Protein AF-A0A7J9JJM5-F1 (afdb_monomer)

InterPro domains:
  IPR001128 Cytochrome P450 [PF00067] (6-129)
  IPR001128 Cytochrome P450 [PF00067] (142-222)
  IPR002403 Cytochrome P450, E-class, group IV [PR00465] (140-158)
  IPR002403 Cytochrome P450, E-class, group IV [PR00465] (168-184)
  IPR002403 Cytochrome P450, E-class, group IV [PR00465] (184-202)
  IPR017972 Cytochrome P450, conserved site [PS00086] (177-186)
  IPR036396 Cytochrome P450 superfamily [G3DSA:1.10.630.10] (1-138)
  IPR036396 Cytochrome P450 superfamily [G3DSA:1.10.630.10] (139-242)
  IPR036396 Cytochrome P450 superfamily [SSF48264] (2-239)

Mean predicted aligned error: 9.16 Å

pLDDT: mean 84.91, std 10.59, range [43.97, 97.38]

Sequence (243 aa):
MLSSSRIKEFHSIRSQAMDKLIDRLRAEAKANGGVVSVLKNARFAVFCILLRMCFGIEMDEETIEKMDLITKNVLITLDPRIDDFLPILRPFFGKQRKRALQVRKQQVENITPFIQQRRVAIRNPGSNNSAMRFSYLDTLFDLKIWSNPEKFDPDRFYLGKEDADITGVTMVKMIPFGAGRRICPGLTMATVHIHLMLARMVQEFEWTAYPPNSDIDFSGKFEFTVVMSNTLKSRIKPRGDTR

Organism: NCBI:txid34283

Foldseek 3Di:
DLDPVCLVVLPVQLVVLLVVLVVVQVVQCVVPVQKDQLVVSLQLSVLSSVVCVVPVDGDDSVVSVVVVVVVQVVLQVVDDPVCLVDVVCVVVCVVVVVVVVVVVVVVCVVCVVVLVVVVVCVVDPPPDPPDDPDDPSVLVVPQDADDPPVDDDPCCPPPCVDDDPCACPVHPNDPPQHYDPRGNSCVVVVVVSVVSNVCSQVQFWDKAAPPHPDDDQQDWGDDVHTDRPDRGMIGIDTDPDPD

Radius of gyration: 23.18 Å; Cα contacts (8 Å, |Δi|>4): 193; chains: 1; bounding box: 52×50×66 Å

Structure (mmCIF, N/CA/C/O backbone):
data_AF-A0A7J9JJM5-F1
#
_entry.id   AF-A0A7J9JJM5-F1
#
loop_
_atom_site.group_PDB
_atom_site.id
_atom_site.type_symbol
_atom_site.label_atom_id
_atom_site.label_alt_id
_atom_site.label_comp_id
_atom_site.label_asym_id
_atom_site.label_entity_id
_atom_site.label_seq_id
_atom_site.pdbx_PDB_ins_code
_atom_site.Cartn_x
_atom_site.Cartn_y
_atom_site.Cartn_z
_atom_site.occupancy
_atom_site.B_iso_or_equiv
_atom_site.auth_seq_id
_atom_site.auth_comp_id
_atom_site.auth_asym_id
_atom_site.auth_atom_id
_atom_site.pdbx_PDB_model_num
ATOM 1 N N . MET A 1 1 ? 17.075 -6.680 12.788 1.00 53.41 1 MET A N 1
ATOM 2 C CA . MET A 1 1 ? 15.680 -6.201 12.900 1.00 53.41 1 MET A CA 1
ATOM 3 C C . MET A 1 1 ? 14.790 -6.715 11.767 1.00 53.41 1 MET A C 1
ATOM 5 O O . MET A 1 1 ? 13.714 -7.209 12.058 1.00 53.41 1 MET A O 1
ATOM 9 N N . LEU A 1 2 ? 15.237 -6.654 10.502 1.00 63.81 2 LEU A N 1
ATOM 10 C CA . LEU A 1 2 ? 14.439 -7.043 9.323 1.00 63.81 2 LEU A CA 1
ATOM 11 C C . LEU A 1 2 ? 14.790 -8.424 8.723 1.00 63.81 2 LEU A C 1
ATOM 13 O O . LEU A 1 2 ? 14.356 -8.746 7.623 1.00 63.81 2 LEU A O 1
ATOM 17 N N . SER A 1 3 ? 15.575 -9.256 9.418 1.00 71.44 3 SER A N 1
ATOM 18 C CA . SER A 1 3 ? 15.828 -10.632 8.971 1.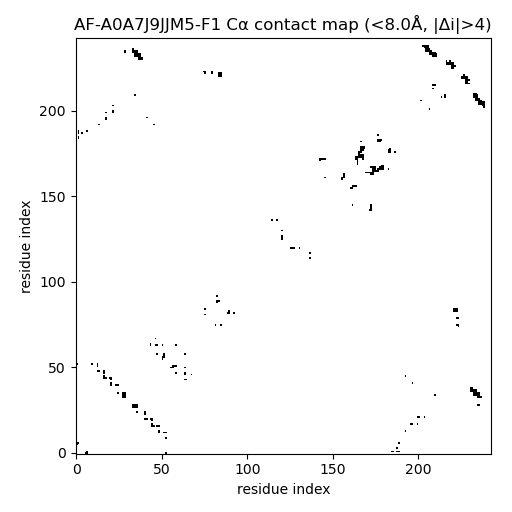00 71.44 3 SER A CA 1
ATOM 19 C C . SER A 1 3 ? 14.620 -11.516 9.266 1.00 71.44 3 SER A C 1
ATOM 21 O O . SER A 1 3 ? 14.024 -11.402 10.339 1.00 71.44 3 SER A O 1
ATOM 23 N N . SER A 1 4 ? 14.309 -12.456 8.371 1.00 66.75 4 SER A N 1
ATOM 24 C CA . SER A 1 4 ? 13.191 -13.400 8.535 1.00 66.75 4 SER A CA 1
ATOM 25 C C . SER A 1 4 ? 13.223 -14.148 9.876 1.00 66.75 4 SER A C 1
ATOM 27 O O . SER A 1 4 ? 12.177 -14.408 10.464 1.00 66.75 4 SER A O 1
ATOM 29 N N . SER A 1 5 ? 14.421 -14.417 10.407 1.00 69.31 5 SER A N 1
ATOM 30 C CA . SER A 1 5 ? 14.632 -15.063 11.708 1.00 69.31 5 SER A CA 1
ATOM 31 C C . SER A 1 5 ? 14.117 -14.254 12.903 1.00 69.31 5 SER A C 1
ATOM 33 O O . SER A 1 5 ? 13.594 -14.839 13.845 1.00 69.31 5 SER A O 1
ATOM 35 N N . ARG A 1 6 ? 14.205 -12.918 12.858 1.00 78.44 6 ARG A N 1
ATOM 36 C CA . ARG A 1 6 ? 13.797 -12.036 13.966 1.00 78.44 6 ARG A CA 1
ATOM 37 C C . ARG A 1 6 ? 12.363 -11.533 13.851 1.00 78.44 6 ARG A C 1
ATOM 39 O O . ARG A 1 6 ? 11.846 -10.918 14.773 1.00 78.44 6 ARG A O 1
ATOM 46 N N . ILE A 1 7 ? 11.669 -11.834 12.751 1.00 77.12 7 ILE A N 1
ATOM 47 C CA . ILE A 1 7 ? 10.262 -11.444 12.565 1.00 77.12 7 ILE A CA 1
ATOM 48 C C . ILE A 1 7 ? 9.379 -12.025 13.669 1.00 77.12 7 ILE A C 1
ATOM 50 O O . ILE A 1 7 ? 8.425 -11.371 14.089 1.00 77.12 7 ILE A O 1
ATOM 54 N N . LYS A 1 8 ? 9.686 -13.230 14.160 1.00 82.88 8 LYS A N 1
ATOM 55 C CA . LYS A 1 8 ? 8.922 -13.881 15.233 1.00 82.88 8 LYS A CA 1
ATOM 56 C C . LYS A 1 8 ? 9.045 -13.160 16.580 1.00 82.88 8 LYS A C 1
ATOM 58 O O . LYS A 1 8 ? 8.072 -13.160 17.324 1.00 82.88 8 LYS A O 1
ATOM 63 N N . GLU A 1 9 ? 10.167 -12.487 16.848 1.00 86.00 9 GLU A N 1
ATOM 64 C CA . GLU A 1 9 ? 10.406 -11.754 18.106 1.00 86.00 9 GLU A CA 1
ATOM 65 C C . GLU A 1 9 ? 9.349 -10.658 18.333 1.00 86.00 9 GLU A C 1
ATOM 67 O O . GLU A 1 9 ? 8.929 -10.413 19.458 1.00 86.00 9 GLU A O 1
ATOM 72 N N . PHE A 1 10 ? 8.834 -10.060 17.254 1.00 88.31 10 PHE A N 1
ATOM 73 C CA . PHE A 1 10 ? 7.835 -8.988 17.310 1.00 88.31 10 PHE A CA 1
ATOM 74 C C . PHE A 1 10 ? 6.379 -9.483 17.254 1.00 88.31 10 PHE A C 1
ATOM 76 O O . PHE A 1 10 ? 5.471 -8.706 16.961 1.00 88.31 10 PHE A O 1
ATOM 83 N N . HIS A 1 11 ? 6.122 -10.774 17.501 1.00 89.62 11 HIS A N 1
ATOM 84 C CA . HIS A 1 11 ? 4.766 -11.333 17.464 1.00 89.62 11 HIS A CA 1
ATOM 85 C C . HIS A 1 11 ? 3.808 -10.635 18.439 1.00 89.62 11 HIS A C 1
ATOM 87 O O . HIS A 1 11 ? 2.732 -10.204 18.026 1.00 89.62 11 HIS A O 1
ATOM 93 N N . SER A 1 12 ? 4.205 -10.487 19.706 1.00 90.75 12 SER A N 1
ATOM 94 C CA . SER A 1 12 ? 3.380 -9.840 20.737 1.00 90.75 12 SER A CA 1
ATOM 95 C C . SER A 1 12 ? 3.040 -8.397 20.367 1.00 90.75 12 SER A C 1
ATOM 97 O O . SER A 1 12 ? 1.887 -7.990 20.473 1.00 90.75 12 SER A O 1
ATOM 99 N N . ILE A 1 13 ? 4.020 -7.656 19.844 1.00 91.56 13 ILE A N 1
ATOM 100 C CA . ILE A 1 13 ? 3.855 -6.270 19.389 1.00 91.56 13 ILE A CA 1
ATOM 101 C C . ILE A 1 13 ? 2.836 -6.186 18.253 1.00 91.56 13 ILE A C 1
ATOM 103 O O . ILE A 1 13 ? 1.950 -5.335 18.288 1.00 91.56 13 ILE A O 1
ATOM 107 N N . ARG A 1 14 ? 2.914 -7.090 17.267 1.00 92.44 14 ARG A N 1
ATOM 108 C CA . ARG A 1 14 ? 1.922 -7.147 16.185 1.00 92.44 14 ARG A CA 1
ATOM 109 C C . ARG A 1 14 ? 0.527 -7.456 16.711 1.00 92.44 14 ARG A C 1
ATOM 111 O O . ARG A 1 14 ? -0.406 -6.777 16.307 1.00 92.44 14 ARG A O 1
ATOM 118 N N . SER A 1 15 ? 0.387 -8.436 17.608 1.00 92.44 15 SER A N 1
ATOM 119 C CA . SER A 1 15 ? -0.914 -8.786 18.195 1.00 92.44 15 SER A CA 1
ATOM 120 C C . SER A 1 15 ? -1.541 -7.583 18.895 1.00 92.44 15 SER A C 1
ATOM 122 O O . SER A 1 15 ? -2.644 -7.182 18.545 1.00 92.44 15 SER A O 1
ATOM 124 N N . GLN A 1 16 ? -0.789 -6.933 19.787 1.00 92.44 16 GLN A N 1
ATOM 125 C CA . GLN A 1 16 ? -1.255 -5.752 20.516 1.00 92.44 16 GLN A CA 1
ATOM 126 C C . GLN A 1 16 ? -1.621 -4.597 19.577 1.00 92.44 16 GLN A C 1
ATOM 128 O O . GLN A 1 16 ? -2.620 -3.917 19.789 1.00 92.44 16 GLN A O 1
ATOM 133 N N . ALA A 1 17 ? -0.838 -4.368 18.520 1.00 93.75 17 ALA A N 1
ATOM 134 C CA . ALA A 1 17 ? -1.153 -3.337 17.537 1.00 93.75 17 ALA A CA 1
ATOM 135 C C . ALA A 1 17 ? -2.421 -3.655 16.730 1.00 93.75 17 ALA A C 1
ATOM 137 O O . ALA A 1 17 ? -3.168 -2.736 16.399 1.00 93.75 17 ALA A O 1
ATOM 138 N N . MET A 1 18 ? -2.683 -4.932 16.427 1.00 95.12 18 MET A N 1
ATOM 139 C CA . MET A 1 18 ? -3.936 -5.347 15.793 1.00 95.12 18 MET A CA 1
ATOM 140 C C . MET A 1 18 ? -5.128 -5.185 16.739 1.00 95.12 18 MET A C 1
ATOM 142 O O . MET A 1 18 ? -6.181 -4.748 16.294 1.00 95.12 18 MET A O 1
ATOM 146 N N . ASP A 1 19 ? -4.981 -5.490 18.028 1.00 94.38 19 ASP A N 1
ATOM 147 C CA . ASP A 1 19 ? -6.046 -5.256 19.012 1.00 94.38 19 ASP A CA 1
ATOM 148 C C . ASP A 1 19 ? -6.361 -3.753 19.112 1.00 94.38 19 ASP A C 1
ATOM 150 O O . ASP A 1 19 ? -7.508 -3.349 18.922 1.00 94.38 19 ASP A O 1
ATOM 154 N N . LYS A 1 20 ? -5.325 -2.905 19.224 1.00 93.44 20 LYS A N 1
ATOM 155 C CA . LYS A 1 20 ? -5.471 -1.438 19.186 1.00 93.44 20 LYS A CA 1
ATOM 156 C C . LYS A 1 20 ? -6.126 -0.934 17.896 1.00 93.44 20 LYS A C 1
ATOM 158 O O . LYS A 1 20 ? -6.933 -0.010 17.952 1.00 93.44 20 LYS A O 1
ATOM 163 N N . LEU A 1 21 ? -5.796 -1.515 16.738 1.00 95.50 21 LEU A N 1
ATOM 164 C CA . LEU A 1 21 ? -6.435 -1.179 15.459 1.00 95.50 21 LEU A CA 1
ATOM 165 C C . LEU A 1 21 ? -7.948 -1.412 15.518 1.00 95.50 21 LEU A C 1
ATOM 167 O O . LEU A 1 21 ? -8.722 -0.540 15.125 1.00 95.50 21 LEU A O 1
ATOM 171 N N . ILE A 1 22 ? -8.361 -2.584 15.999 1.00 96.75 22 ILE A N 1
ATOM 172 C CA . ILE A 1 22 ? -9.774 -2.954 16.081 1.00 96.75 22 ILE A CA 1
ATOM 173 C C . ILE A 1 22 ? -10.506 -2.066 17.088 1.00 96.75 22 ILE A C 1
ATOM 175 O O . ILE A 1 22 ? -11.570 -1.542 16.763 1.00 96.75 22 ILE A O 1
ATOM 179 N N . ASP A 1 23 ? -9.930 -1.823 18.263 1.00 95.50 23 ASP A N 1
ATOM 180 C CA . ASP A 1 23 ? -10.547 -0.963 19.277 1.00 95.50 23 ASP A CA 1
ATOM 181 C C . ASP A 1 23 ? -10.703 0.480 18.791 1.00 95.50 23 ASP A C 1
ATOM 183 O O . ASP A 1 23 ? -11.763 1.085 18.974 1.00 95.50 23 ASP A O 1
ATOM 187 N N . ARG A 1 24 ? -9.701 1.008 18.078 1.00 95.31 24 ARG A N 1
ATOM 188 C CA . ARG A 1 24 ? -9.772 2.339 17.465 1.00 95.31 24 ARG A CA 1
ATOM 189 C C . ARG A 1 24 ? -10.874 2.423 16.408 1.00 95.31 24 ARG A C 1
ATOM 191 O O . ARG A 1 24 ? -11.644 3.382 16.409 1.00 95.31 24 ARG A O 1
ATOM 198 N N . LEU A 1 25 ? -11.003 1.403 15.555 1.00 97.06 25 LEU A N 1
ATOM 199 C CA . LEU A 1 25 ? -12.084 1.315 14.569 1.00 97.06 25 LEU A CA 1
ATOM 200 C C . LEU A 1 25 ? -13.464 1.261 15.241 1.00 97.06 25 LEU A C 1
ATOM 202 O O . LEU A 1 25 ? -14.371 1.972 14.811 1.00 97.06 25 LEU A O 1
ATOM 206 N N . ARG A 1 26 ? -13.630 0.479 16.321 1.00 96.56 26 ARG A N 1
ATOM 207 C CA . ARG A 1 26 ? -14.888 0.435 17.094 1.00 96.56 26 ARG A CA 1
ATOM 208 C C . ARG A 1 26 ? -15.220 1.795 17.700 1.00 96.56 26 ARG A C 1
ATOM 210 O O . ARG A 1 26 ? -16.366 2.236 17.608 1.00 96.56 26 ARG A O 1
ATOM 217 N N . ALA A 1 27 ? -14.236 2.458 18.305 1.00 96.69 27 ALA A N 1
ATOM 218 C CA . ALA A 1 27 ? -14.416 3.766 18.923 1.00 96.69 27 ALA A CA 1
ATOM 219 C C . ALA A 1 27 ? -14.799 4.838 17.889 1.00 96.69 27 ALA A C 1
ATOM 221 O O . ALA A 1 27 ? -15.776 5.560 18.094 1.00 96.69 27 ALA A O 1
ATOM 222 N N . GLU A 1 28 ? -14.095 4.899 16.753 1.00 97.06 28 GLU A N 1
ATOM 223 C CA . GLU A 1 28 ? -14.401 5.842 15.670 1.00 97.06 28 GLU A CA 1
ATOM 224 C C . GLU A 1 28 ? -15.786 5.569 15.068 1.00 97.06 28 GLU A C 1
ATOM 226 O O . GLU A 1 28 ? -16.577 6.497 14.899 1.00 97.06 28 GLU A O 1
ATOM 231 N N . ALA A 1 29 ? -16.128 4.302 14.818 1.00 96.94 29 ALA A N 1
ATOM 232 C CA . ALA A 1 29 ? -17.450 3.934 14.325 1.00 96.94 29 ALA A CA 1
ATOM 233 C C . ALA A 1 29 ? -18.555 4.332 15.312 1.00 96.94 29 ALA A C 1
ATOM 235 O O . ALA A 1 29 ? -19.568 4.889 14.895 1.00 96.94 29 ALA A O 1
ATOM 236 N N . LYS A 1 30 ? -18.368 4.109 16.618 1.00 96.75 30 LYS A N 1
ATOM 237 C CA . LYS A 1 30 ? -19.340 4.523 17.641 1.00 96.75 30 LYS A CA 1
ATOM 238 C C . LYS A 1 30 ? -19.539 6.042 17.653 1.00 96.75 30 LYS A C 1
ATOM 240 O O . LYS A 1 30 ? -20.671 6.497 17.779 1.00 96.75 30 LYS A O 1
ATOM 245 N N . ALA A 1 31 ? -18.462 6.810 17.491 1.00 97.25 31 ALA A N 1
ATOM 246 C CA . ALA A 1 31 ? -18.510 8.270 17.473 1.00 97.25 31 ALA A CA 1
ATOM 247 C C . ALA A 1 31 ? -19.147 8.841 16.191 1.00 97.25 31 ALA A C 1
ATOM 249 O O . ALA A 1 31 ? -19.828 9.860 16.243 1.00 97.25 31 ALA A O 1
ATOM 250 N N . ASN A 1 32 ? -18.965 8.169 15.051 1.00 96.50 32 ASN A N 1
ATOM 251 C CA . ASN A 1 32 ? -19.322 8.691 13.728 1.00 96.50 32 ASN A CA 1
ATOM 252 C C . ASN A 1 32 ? -20.476 7.924 13.062 1.00 96.50 32 ASN A C 1
ATOM 254 O O . ASN A 1 32 ? -20.547 7.832 11.833 1.00 96.50 32 ASN A O 1
ATOM 258 N N . GLY A 1 33 ? -21.361 7.317 13.857 1.00 94.56 33 GLY A N 1
ATOM 259 C CA . GLY A 1 33 ? -22.540 6.613 13.350 1.00 94.56 33 GLY A CA 1
ATOM 260 C C . GLY A 1 33 ? -22.202 5.472 12.386 1.00 94.56 33 GLY A C 1
ATOM 261 O O . GLY A 1 33 ? -22.878 5.306 11.375 1.00 94.56 33 GLY A O 1
ATOM 262 N N . GLY A 1 34 ? -21.139 4.718 12.662 1.00 94.88 34 GLY A N 1
ATOM 263 C CA . GLY A 1 34 ? -20.667 3.555 11.907 1.00 94.88 34 GLY A CA 1
ATOM 264 C C . GLY A 1 34 ? -19.591 3.842 10.856 1.00 94.88 34 GLY A C 1
ATOM 265 O O . GLY A 1 34 ? -19.147 2.904 10.204 1.00 94.88 34 GLY A O 1
ATOM 266 N N . VAL A 1 35 ? -19.183 5.099 10.654 1.00 96.88 35 VAL A N 1
ATOM 267 C CA . VAL A 1 35 ? -18.232 5.496 9.597 1.00 96.88 35 VAL A CA 1
ATOM 268 C C . VAL A 1 35 ? -16.812 5.641 10.145 1.00 96.88 35 VAL A C 1
ATOM 270 O O . VAL A 1 35 ? -16.604 6.274 11.174 1.00 96.88 35 VAL A O 1
ATOM 273 N N . VAL A 1 36 ? -15.823 5.107 9.429 1.00 97.38 36 VAL A N 1
ATOM 274 C CA . VAL A 1 36 ? -14.403 5.126 9.819 1.00 97.38 36 VAL A CA 1
ATOM 275 C C . VAL A 1 36 ? -13.494 5.577 8.680 1.00 97.38 36 VAL A C 1
ATOM 277 O O . VAL A 1 36 ? -13.818 5.410 7.499 1.00 97.38 36 VAL A O 1
ATOM 280 N N . SER A 1 37 ? -12.329 6.124 9.029 1.00 95.06 37 SER A N 1
ATOM 281 C CA . SER A 1 37 ? -11.262 6.457 8.079 1.00 95.06 37 SER A CA 1
ATOM 282 C C . SER A 1 37 ? -10.284 5.289 7.940 1.00 95.06 37 SER A C 1
ATOM 284 O O . SER A 1 37 ? -9.446 5.052 8.814 1.00 95.06 37 SER A O 1
ATOM 286 N N . VAL A 1 38 ? -10.366 4.545 6.834 1.00 93.38 38 VAL A N 1
ATOM 287 C CA . VAL A 1 38 ? -9.658 3.258 6.681 1.00 93.38 38 VAL A CA 1
ATOM 288 C C . VAL A 1 38 ? -8.142 3.441 6.777 1.00 93.38 38 VAL A C 1
ATOM 290 O O . VAL A 1 38 ? -7.473 2.820 7.604 1.00 93.38 38 VAL A O 1
ATOM 293 N N . LEU A 1 39 ? -7.596 4.350 5.964 1.00 89.88 39 LEU A N 1
ATOM 294 C CA . LEU A 1 39 ? -6.153 4.557 5.875 1.00 89.88 39 LEU A CA 1
ATOM 295 C C . LEU A 1 39 ? -5.569 5.182 7.149 1.00 89.88 39 LEU A C 1
ATOM 297 O O . LEU A 1 39 ? -4.440 4.857 7.506 1.00 89.88 39 LEU A O 1
ATOM 301 N N . LYS A 1 40 ? -6.321 6.046 7.852 1.00 89.75 40 LYS A N 1
ATOM 302 C CA . LYS A 1 40 ? -5.863 6.656 9.114 1.00 89.75 40 LYS A CA 1
ATOM 303 C C . LYS A 1 40 ? -5.621 5.578 10.173 1.00 89.75 40 LYS A C 1
ATOM 305 O O . LYS A 1 40 ? -4.549 5.541 10.769 1.00 89.75 40 LYS A O 1
ATOM 310 N N . ASN A 1 41 ? -6.585 4.678 10.360 1.00 93.69 41 ASN A N 1
ATOM 311 C CA . ASN A 1 41 ? -6.478 3.598 11.342 1.00 93.69 41 ASN A CA 1
ATOM 312 C C . ASN A 1 41 ? -5.402 2.575 10.960 1.00 93.69 41 ASN A C 1
ATOM 314 O O . ASN A 1 41 ? -4.583 2.204 11.800 1.00 93.69 41 ASN A O 1
ATOM 318 N N . ALA A 1 42 ? -5.341 2.174 9.685 1.00 92.19 42 ALA A N 1
ATOM 319 C CA . ALA A 1 42 ? -4.299 1.266 9.207 1.00 92.19 42 ALA A CA 1
ATOM 320 C C . ALA A 1 42 ? -2.893 1.861 9.404 1.00 92.19 42 ALA A C 1
ATOM 322 O O . ALA A 1 42 ? -1.990 1.182 9.894 1.00 92.19 42 ALA A O 1
ATOM 323 N N . ARG A 1 43 ? -2.706 3.152 9.089 1.00 89.25 43 ARG A N 1
ATOM 324 C CA . ARG A 1 43 ? -1.431 3.848 9.301 1.00 89.25 43 ARG A CA 1
ATOM 325 C C . ARG A 1 43 ? -1.052 3.894 10.777 1.00 89.25 43 ARG A C 1
ATOM 327 O O . ARG A 1 43 ? 0.088 3.578 11.100 1.00 89.25 43 ARG A O 1
ATOM 334 N N . PHE A 1 44 ? -1.999 4.211 11.659 1.00 90.31 44 PHE A N 1
ATOM 335 C CA . PHE A 1 44 ? -1.768 4.197 13.102 1.00 90.31 44 PHE A CA 1
ATOM 336 C C . PHE A 1 44 ? -1.245 2.835 13.585 1.00 90.31 44 PHE A C 1
ATOM 338 O O . PHE A 1 44 ? -0.220 2.774 14.258 1.00 90.31 44 PHE A O 1
ATOM 345 N N . ALA A 1 45 ? -1.879 1.731 13.175 1.00 92.88 45 ALA A N 1
ATOM 346 C CA . ALA A 1 45 ? -1.445 0.384 13.549 1.00 92.88 45 ALA A CA 1
ATOM 347 C C . ALA A 1 45 ? -0.027 0.056 13.054 1.00 92.88 45 ALA A C 1
ATOM 349 O O . ALA A 1 45 ? 0.781 -0.508 13.795 1.00 92.88 45 ALA A O 1
ATOM 350 N N . VAL A 1 46 ? 0.307 0.448 11.820 1.00 91.31 46 VAL A N 1
ATOM 351 C CA . VAL A 1 46 ? 1.660 0.279 11.272 1.00 91.31 46 VAL A CA 1
ATOM 352 C C . VAL A 1 46 ? 2.681 1.083 12.078 1.00 91.31 46 VAL A C 1
ATOM 354 O O . VAL A 1 46 ? 3.720 0.535 12.441 1.00 91.31 46 VAL A O 1
ATOM 357 N N . PHE A 1 47 ? 2.392 2.344 12.405 1.00 90.12 47 PHE A N 1
ATOM 358 C CA . PHE A 1 47 ? 3.293 3.177 13.205 1.00 90.12 47 PHE A CA 1
ATOM 359 C C . PHE A 1 47 ? 3.471 2.645 14.629 1.00 90.12 47 PHE A C 1
ATOM 361 O O . PHE A 1 47 ? 4.605 2.591 15.096 1.00 90.12 47 PHE A O 1
ATOM 368 N N . CYS A 1 48 ? 2.408 2.159 15.279 1.00 90.75 48 CYS A N 1
ATOM 369 C CA . CYS A 1 48 ? 2.503 1.465 16.568 1.00 90.75 48 CYS A CA 1
ATOM 370 C C . CYS A 1 48 ? 3.541 0.336 16.525 1.00 90.75 48 CYS A C 1
ATOM 372 O O . CYS A 1 48 ? 4.376 0.215 17.422 1.00 90.75 48 CYS A O 1
ATOM 374 N N . ILE A 1 49 ? 3.506 -0.484 15.470 1.00 91.31 49 ILE A N 1
ATOM 375 C CA . ILE A 1 49 ? 4.447 -1.593 15.312 1.00 91.31 49 ILE A CA 1
ATOM 376 C C . ILE A 1 49 ? 5.856 -1.065 15.040 1.00 91.31 49 ILE A C 1
ATOM 378 O O . ILE A 1 49 ? 6.798 -1.464 15.721 1.00 91.31 49 ILE A O 1
ATOM 382 N N . LEU A 1 50 ? 6.013 -0.172 14.060 1.00 89.88 50 LEU A N 1
ATOM 383 C CA . LEU A 1 50 ? 7.325 0.311 13.627 1.00 89.88 50 LEU A CA 1
ATOM 384 C C . LEU A 1 50 ? 8.051 1.077 14.731 1.00 89.88 50 LEU A C 1
ATOM 386 O O . LEU A 1 50 ? 9.219 0.803 14.978 1.00 89.88 50 LEU A O 1
ATOM 390 N N . LEU A 1 51 ? 7.373 1.988 15.429 1.00 90.62 51 LEU A N 1
ATOM 391 C CA . LEU A 1 51 ? 7.975 2.765 16.511 1.00 90.62 51 LEU A CA 1
ATOM 392 C C . LEU A 1 51 ? 8.409 1.859 17.663 1.00 90.62 51 LEU A C 1
ATOM 394 O O . LEU A 1 51 ? 9.537 1.972 18.139 1.00 90.62 51 LEU A O 1
ATOM 398 N N . ARG A 1 52 ? 7.573 0.888 18.047 1.00 89.75 52 ARG A N 1
ATOM 399 C CA . ARG A 1 52 ? 7.925 -0.067 19.102 1.00 89.75 52 ARG A CA 1
ATOM 400 C C . ARG A 1 52 ? 9.044 -1.016 18.680 1.00 89.75 52 ARG A C 1
ATOM 402 O O . ARG A 1 52 ? 9.885 -1.362 19.500 1.00 89.75 52 ARG A O 1
ATOM 409 N N . MET A 1 53 ? 9.105 -1.404 17.408 1.00 88.00 53 MET A N 1
ATOM 410 C CA . MET A 1 53 ? 10.229 -2.173 16.869 1.00 88.00 53 MET A CA 1
ATOM 411 C C . MET A 1 53 ? 11.532 -1.364 16.835 1.00 88.00 53 MET A C 1
ATOM 413 O O . MET A 1 53 ? 12.588 -1.919 17.120 1.00 88.00 53 MET A O 1
ATOM 417 N N . CYS A 1 54 ? 11.465 -0.081 16.472 1.00 88.75 54 CYS A N 1
ATOM 418 C CA . CYS A 1 54 ? 12.630 0.795 16.352 1.00 88.75 54 CYS A CA 1
ATOM 419 C C . CYS A 1 54 ? 13.192 1.211 17.714 1.00 88.75 54 CYS A C 1
ATOM 421 O O . CYS A 1 54 ? 14.406 1.217 17.894 1.00 88.75 54 CYS A O 1
ATOM 423 N N . PHE A 1 55 ? 12.319 1.568 18.657 1.00 90.44 55 PHE A N 1
ATOM 424 C CA . PHE A 1 55 ? 12.715 2.179 19.928 1.00 90.44 55 PHE A CA 1
ATOM 425 C C . PHE A 1 55 ? 12.547 1.253 21.135 1.00 90.44 55 PHE A C 1
ATOM 427 O O . PHE A 1 55 ? 13.032 1.574 22.214 1.00 90.44 55 PHE A O 1
ATOM 434 N N . GLY A 1 56 ? 11.858 0.117 20.989 1.00 87.81 56 GLY A N 1
ATOM 435 C CA . GLY A 1 56 ? 11.631 -0.837 22.080 1.00 87.81 56 GLY A CA 1
ATOM 436 C C . GLY A 1 56 ? 10.670 -0.351 23.170 1.00 87.81 56 GLY A C 1
ATOM 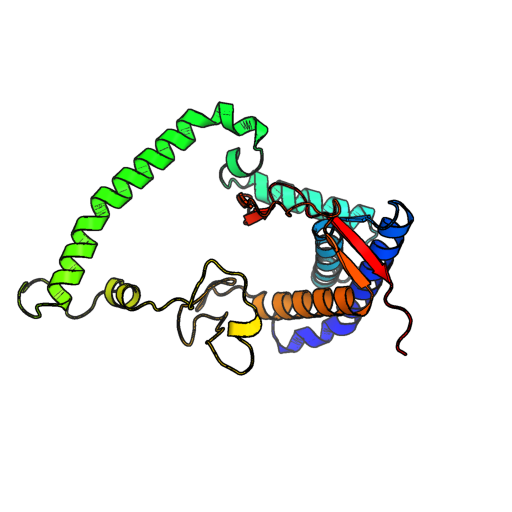437 O O . GLY A 1 56 ? 10.429 -1.083 24.126 1.00 87.81 56 GLY A O 1
ATOM 438 N N . ILE A 1 57 ? 10.103 0.850 23.030 1.00 87.00 57 ILE A N 1
ATOM 439 C CA . ILE A 1 57 ? 9.232 1.485 24.022 1.00 87.00 57 ILE A CA 1
ATOM 440 C C . ILE A 1 57 ? 7.808 1.637 23.499 1.00 87.00 57 ILE A C 1
ATOM 442 O O . ILE A 1 57 ? 7.567 1.759 22.296 1.00 87.00 57 ILE A O 1
ATOM 446 N N . GLU A 1 58 ? 6.858 1.611 24.425 1.00 84.62 58 GLU A N 1
ATOM 447 C CA . GLU A 1 58 ? 5.476 1.969 24.140 1.00 84.62 58 GLU A CA 1
ATOM 448 C C . GLU A 1 58 ? 5.322 3.490 24.162 1.00 84.62 58 GLU A C 1
ATOM 450 O O . GLU A 1 58 ? 5.931 4.173 24.982 1.00 84.62 58 GLU A O 1
ATOM 455 N N . MET A 1 59 ? 4.529 4.008 23.230 1.00 87.38 59 MET A N 1
ATOM 456 C CA . MET A 1 59 ? 4.242 5.430 23.085 1.00 87.38 59 MET A CA 1
ATOM 457 C C . MET A 1 59 ? 2.729 5.625 23.152 1.00 87.38 59 MET A C 1
ATOM 459 O O . MET A 1 59 ? 1.968 4.745 22.733 1.00 87.38 59 MET A O 1
ATOM 463 N N . ASP A 1 60 ? 2.302 6.762 23.688 1.00 90.19 60 ASP A N 1
ATOM 464 C CA . ASP A 1 60 ? 0.906 7.175 23.676 1.00 90.19 60 ASP A CA 1
ATOM 465 C C . ASP A 1 60 ? 0.452 7.572 22.258 1.00 90.19 60 ASP A C 1
ATOM 467 O O . ASP A 1 60 ? 1.255 7.780 21.344 1.00 90.19 60 ASP A O 1
ATOM 471 N N . GLU A 1 61 ? -0.864 7.649 22.068 1.00 87.25 61 GLU A N 1
ATOM 472 C CA . GLU A 1 61 ? -1.471 7.932 20.767 1.00 87.25 61 GLU A CA 1
ATOM 473 C C . GLU A 1 61 ? -1.070 9.303 20.205 1.00 87.25 61 GLU A C 1
ATOM 475 O O . GLU A 1 61 ? -0.792 9.400 19.009 1.00 87.25 61 GLU A O 1
ATOM 480 N N . GLU A 1 62 ? -0.974 10.334 21.048 1.00 90.25 62 GLU A N 1
ATOM 481 C CA . GLU A 1 62 ? -0.615 11.692 20.627 1.00 90.25 62 GLU A CA 1
ATOM 482 C C . GLU A 1 62 ? 0.830 11.737 20.115 1.00 90.25 62 GLU A C 1
ATOM 484 O O . GLU A 1 62 ? 1.106 12.278 19.039 1.00 90.25 62 GLU A O 1
ATOM 489 N N . THR A 1 63 ? 1.754 11.092 20.831 1.00 90.62 63 THR A N 1
ATOM 490 C CA . THR A 1 63 ? 3.151 10.964 20.405 1.00 90.62 63 THR A CA 1
ATOM 491 C C . THR A 1 63 ? 3.265 10.227 19.069 1.00 90.62 63 THR A C 1
ATOM 493 O O . THR A 1 63 ? 4.014 10.661 18.190 1.00 90.62 63 THR A O 1
ATOM 496 N N . ILE A 1 64 ? 2.506 9.143 18.877 1.00 88.69 64 ILE A N 1
ATOM 497 C CA . ILE A 1 64 ? 2.503 8.373 17.623 1.00 88.69 64 ILE A CA 1
ATOM 498 C C . ILE A 1 64 ? 1.982 9.224 16.459 1.00 88.69 64 ILE A C 1
ATOM 500 O O . ILE A 1 64 ? 2.609 9.260 15.398 1.00 88.69 64 ILE A O 1
ATOM 504 N N . GLU A 1 65 ? 0.873 9.942 16.649 1.00 88.00 65 GLU A N 1
ATOM 505 C CA . GLU A 1 65 ? 0.307 10.828 15.625 1.00 88.00 65 GLU A CA 1
ATOM 506 C C . GLU A 1 65 ? 1.258 11.985 15.284 1.00 88.00 65 GLU A C 1
ATOM 508 O O . GLU A 1 65 ? 1.444 12.322 14.110 1.00 88.00 65 GLU A O 1
ATOM 513 N N . LYS A 1 66 ? 1.946 12.543 16.286 1.00 90.19 66 LYS A N 1
ATOM 514 C CA . LYS A 1 66 ? 2.984 13.558 16.083 1.00 90.19 66 LYS A CA 1
ATOM 515 C C . LYS A 1 66 ? 4.168 13.012 15.282 1.00 90.19 66 LYS A C 1
ATOM 517 O O . LYS A 1 66 ? 4.667 13.701 14.391 1.00 90.19 66 LYS A O 1
ATOM 522 N N . MET A 1 67 ? 4.617 11.788 15.561 1.00 87.25 67 MET A N 1
ATOM 523 C CA . MET A 1 67 ? 5.697 11.144 14.806 1.00 87.25 67 MET A CA 1
ATOM 524 C C . MET A 1 67 ? 5.299 10.829 13.360 1.00 87.25 67 MET A C 1
ATOM 526 O O . MET A 1 67 ? 6.123 11.022 12.463 1.00 87.25 67 MET A O 1
ATOM 530 N N . ASP A 1 68 ? 4.058 10.400 13.110 1.00 84.44 68 ASP A N 1
ATOM 531 C CA . ASP A 1 68 ? 3.530 10.234 11.747 1.00 84.44 68 ASP A CA 1
ATOM 532 C C . ASP A 1 68 ? 3.562 11.567 10.989 1.00 84.44 68 ASP A C 1
ATOM 534 O O . ASP A 1 68 ? 4.117 11.655 9.891 1.00 84.44 68 ASP A O 1
ATOM 538 N N . LEU A 1 69 ? 3.068 12.639 11.616 1.00 84.81 69 LEU A N 1
ATOM 539 C CA . LEU A 1 69 ? 3.056 13.973 11.021 1.00 84.81 69 LEU A CA 1
ATOM 540 C C . LEU A 1 69 ? 4.468 14.479 10.693 1.00 84.81 69 LEU A C 1
ATOM 542 O O . LEU A 1 69 ? 4.702 14.964 9.586 1.00 84.81 69 LEU A O 1
ATOM 546 N N . ILE A 1 70 ? 5.419 14.346 11.623 1.00 87.06 70 ILE A N 1
ATOM 547 C CA . ILE A 1 70 ? 6.816 14.751 11.400 1.00 87.06 70 ILE A CA 1
ATOM 548 C C . ILE A 1 70 ? 7.434 13.926 10.271 1.00 87.06 70 ILE A C 1
ATOM 550 O O . ILE A 1 70 ? 8.042 14.495 9.367 1.00 87.06 70 ILE A O 1
ATOM 554 N N . THR A 1 71 ? 7.247 12.604 10.281 1.00 82.06 71 THR A N 1
ATOM 555 C CA . THR A 1 71 ? 7.783 11.713 9.240 1.00 82.06 71 THR A CA 1
ATOM 556 C C . THR A 1 71 ? 7.227 12.080 7.865 1.00 82.06 71 THR A C 1
ATOM 558 O O . THR A 1 71 ? 7.983 12.203 6.900 1.00 82.06 71 THR A O 1
ATOM 561 N N . LYS A 1 72 ? 5.915 12.332 7.777 1.00 78.62 72 LYS A N 1
ATOM 562 C CA . LYS A 1 72 ? 5.262 12.818 6.559 1.00 78.62 72 LYS A CA 1
ATOM 563 C C . LYS A 1 72 ? 5.851 14.155 6.105 1.00 78.62 72 LYS A C 1
ATOM 565 O O . LYS A 1 72 ? 6.159 14.307 4.927 1.00 78.62 72 LYS A O 1
ATOM 570 N N . ASN A 1 73 ? 6.047 15.104 7.018 1.00 78.12 73 ASN A N 1
ATOM 571 C CA . ASN A 1 73 ? 6.598 16.418 6.688 1.00 78.12 73 ASN A CA 1
ATOM 572 C C . ASN A 1 73 ? 8.042 16.331 6.186 1.00 78.12 73 ASN A C 1
ATOM 574 O O . ASN A 1 73 ? 8.371 16.976 5.194 1.00 78.12 73 ASN A O 1
ATOM 578 N N . VAL A 1 74 ? 8.888 15.509 6.817 1.00 78.44 74 VAL A N 1
ATOM 579 C CA . VAL A 1 74 ? 10.260 15.251 6.352 1.00 78.44 74 VAL A CA 1
ATOM 580 C C . VAL A 1 74 ? 10.245 14.683 4.933 1.00 78.44 74 VAL A C 1
ATOM 582 O O . VAL A 1 74 ? 10.949 15.199 4.070 1.00 78.44 74 VAL A O 1
ATOM 585 N N . LEU A 1 75 ? 9.399 13.684 4.657 1.00 71.06 75 LEU A N 1
ATOM 586 C CA . LEU A 1 75 ? 9.273 13.095 3.318 1.00 71.06 75 LEU A CA 1
ATOM 587 C C . LEU A 1 75 ? 8.828 14.108 2.254 1.00 71.06 75 LEU A C 1
ATOM 589 O O . LEU A 1 75 ? 9.317 14.052 1.131 1.00 71.06 75 LEU A O 1
ATOM 593 N N . ILE A 1 76 ? 7.927 15.031 2.600 1.00 67.06 76 ILE A N 1
ATOM 594 C CA . ILE A 1 76 ? 7.477 16.105 1.697 1.00 67.06 76 ILE A CA 1
ATOM 595 C C . ILE A 1 76 ? 8.578 17.157 1.498 1.00 67.06 76 ILE A C 1
ATOM 597 O O . ILE A 1 76 ? 8.749 17.675 0.400 1.00 67.06 76 ILE A O 1
ATOM 601 N N . THR A 1 77 ? 9.330 17.476 2.554 1.00 69.56 77 THR A N 1
ATOM 602 C CA . THR A 1 77 ? 10.349 18.541 2.548 1.00 69.56 77 THR A CA 1
ATOM 603 C C . THR A 1 77 ?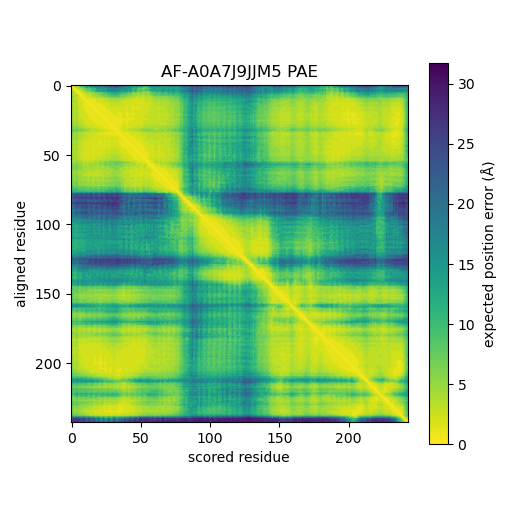 11.601 18.139 1.774 1.00 69.56 77 THR A C 1
ATOM 605 O O . THR A 1 77 ? 12.230 18.988 1.152 1.00 69.56 77 THR A O 1
ATOM 608 N N . LEU A 1 78 ? 11.955 16.850 1.772 1.00 67.00 78 LEU A N 1
ATOM 609 C CA . LEU A 1 78 ? 13.105 16.311 1.033 1.00 67.00 78 LEU A CA 1
ATOM 610 C C . LEU A 1 78 ? 12.874 16.206 -0.495 1.00 67.00 78 LEU A C 1
ATOM 612 O O . LEU A 1 78 ? 13.651 15.556 -1.189 1.00 67.00 78 LEU A O 1
ATOM 616 N N . ASP A 1 79 ? 11.843 16.892 -0.999 1.00 57.12 79 ASP A N 1
ATOM 617 C CA . ASP A 1 79 ? 11.601 17.269 -2.397 1.00 57.12 79 ASP A CA 1
ATOM 618 C C . ASP A 1 79 ? 11.363 16.134 -3.413 1.00 57.12 79 ASP A C 1
ATOM 620 O O . ASP A 1 79 ? 12.109 15.951 -4.379 1.00 57.12 79 ASP A O 1
ATOM 624 N N . PRO A 1 80 ? 10.238 15.414 -3.311 1.00 57.81 80 PRO A N 1
ATOM 625 C CA . PRO A 1 80 ? 9.481 15.017 -4.485 1.00 57.81 80 PRO A CA 1
ATOM 626 C C . PRO A 1 80 ? 8.586 16.212 -4.884 1.00 57.81 80 PRO A C 1
ATOM 628 O O . PRO A 1 80 ? 8.043 16.900 -4.024 1.00 57.81 80 PRO A O 1
ATOM 631 N N . ARG A 1 81 ? 8.459 16.481 -6.190 1.00 61.44 81 ARG A N 1
ATOM 632 C CA . ARG A 1 81 ? 7.702 17.600 -6.804 1.00 61.44 81 ARG A CA 1
ATOM 633 C C . ARG A 1 81 ? 6.552 18.148 -5.926 1.00 61.44 81 ARG A C 1
ATOM 635 O O . ARG A 1 81 ? 5.512 17.514 -5.786 1.00 61.44 81 ARG A O 1
ATOM 642 N N . ILE A 1 82 ? 6.720 19.352 -5.368 1.00 56.47 82 ILE A N 1
ATOM 643 C CA . ILE A 1 82 ? 5.802 19.983 -4.388 1.00 56.47 82 ILE A CA 1
ATOM 644 C C . ILE A 1 82 ? 4.334 20.065 -4.872 1.00 56.47 82 ILE A C 1
ATOM 646 O O . ILE A 1 82 ? 3.403 19.979 -4.065 1.00 56.47 82 ILE A O 1
ATOM 650 N N . ASP A 1 83 ? 4.098 20.190 -6.185 1.00 58.19 83 ASP A N 1
ATOM 651 C CA . ASP A 1 83 ? 2.758 20.232 -6.794 1.00 58.19 83 ASP A CA 1
ATOM 652 C C . ASP A 1 83 ? 1.999 18.892 -6.774 1.00 58.19 83 ASP A C 1
ATOM 654 O O . ASP A 1 83 ? 0.770 18.870 -6.940 1.00 58.19 83 ASP A O 1
ATOM 658 N N . ASP A 1 84 ? 2.705 17.789 -6.526 1.00 55.94 84 ASP A N 1
ATOM 659 C CA . ASP A 1 84 ? 2.113 16.466 -6.359 1.00 55.94 84 ASP A CA 1
ATOM 660 C C . ASP A 1 84 ? 1.416 16.362 -4.976 1.00 55.94 84 ASP A C 1
ATOM 662 O O . ASP A 1 84 ? 0.271 15.907 -4.887 1.00 55.94 84 ASP A O 1
ATOM 666 N N . PHE A 1 85 ? 2.001 16.946 -3.920 1.00 52.53 85 PHE A N 1
ATOM 667 C CA . PHE A 1 85 ? 1.520 16.853 -2.527 1.00 52.53 85 PHE A CA 1
ATOM 668 C C . PHE A 1 85 ? 0.462 17.877 -2.126 1.00 52.53 85 PHE A C 1
ATOM 670 O O . PHE A 1 85 ? -0.387 17.592 -1.275 1.00 52.53 85 PHE A O 1
ATOM 677 N N . LEU A 1 86 ? 0.513 19.080 -2.706 1.00 59.28 86 LEU A N 1
ATOM 678 C CA . LEU A 1 86 ? -0.383 20.190 -2.380 1.00 59.28 86 LEU A CA 1
ATOM 679 C C . LEU A 1 86 ? -1.163 20.614 -3.632 1.00 59.28 86 LEU A C 1
ATOM 681 O O . LEU A 1 86 ? -0.762 21.552 -4.326 1.00 59.28 86 LEU A O 1
ATOM 685 N N . PRO A 1 87 ? -2.313 19.968 -3.925 1.00 57.38 87 PRO A N 1
ATOM 686 C CA . PRO A 1 87 ? -3.082 20.223 -5.141 1.00 57.38 87 PRO A CA 1
ATOM 687 C C . PRO A 1 87 ? -3.507 21.685 -5.322 1.00 57.38 87 PRO A C 1
ATOM 689 O O . PRO A 1 87 ? -3.628 22.146 -6.454 1.00 57.38 87 PRO A O 1
ATOM 692 N N . ILE A 1 88 ? -3.684 22.430 -4.224 1.00 65.38 88 ILE A N 1
ATOM 693 C CA . ILE A 1 88 ? -4.022 23.861 -4.246 1.00 65.38 88 ILE A CA 1
ATOM 694 C C . ILE A 1 88 ? -2.908 24.730 -4.848 1.00 65.38 88 ILE A C 1
ATOM 696 O O . ILE A 1 88 ? -3.187 25.795 -5.390 1.00 65.38 88 ILE A O 1
ATOM 700 N N . LEU A 1 89 ? -1.654 24.265 -4.811 1.00 61.75 89 LEU A N 1
ATOM 701 C CA . LEU A 1 89 ? -0.514 24.980 -5.382 1.00 61.75 89 LEU A CA 1
ATOM 702 C C . LEU A 1 89 ? -0.285 24.660 -6.868 1.00 61.75 89 LEU A C 1
ATOM 704 O O . LEU A 1 89 ? 0.491 25.348 -7.532 1.00 61.75 89 LEU A O 1
ATOM 708 N N . ARG A 1 90 ? -0.995 23.672 -7.434 1.00 64.06 90 ARG A N 1
ATOM 709 C CA . ARG A 1 90 ? -0.894 23.282 -8.856 1.00 64.06 90 ARG A CA 1
ATOM 710 C C . ARG A 1 90 ? -1.006 24.451 -9.849 1.00 64.06 90 ARG A C 1
ATOM 712 O O . ARG A 1 90 ? -0.254 24.430 -10.827 1.00 64.06 90 ARG A O 1
ATOM 719 N N . PRO A 1 91 ? -1.869 25.473 -9.653 1.00 70.56 91 PRO A N 1
ATOM 720 C CA . PRO A 1 91 ? -1.931 26.624 -10.557 1.00 70.56 91 PRO A CA 1
ATOM 721 C C . PRO A 1 91 ? -0.619 27.423 -10.612 1.00 70.56 91 PRO A C 1
ATOM 723 O O . PRO A 1 91 ? -0.234 27.896 -11.682 1.00 70.56 91 PRO A O 1
ATOM 726 N N . PHE A 1 92 ? 0.111 27.514 -9.496 1.00 71.56 92 PHE A N 1
ATOM 727 C CA . PHE A 1 92 ? 1.367 28.266 -9.396 1.00 71.56 92 PHE A CA 1
ATOM 728 C C . PHE A 1 92 ? 2.549 27.544 -10.066 1.00 71.56 92 PHE A C 1
ATOM 730 O O . PHE A 1 92 ? 3.486 28.190 -10.536 1.00 71.56 92 PHE A O 1
ATOM 737 N N . PHE A 1 93 ? 2.475 26.217 -10.212 1.00 67.50 93 PHE A N 1
ATOM 738 C CA . PHE A 1 93 ? 3.522 25.387 -10.825 1.00 67.50 93 PHE A CA 1
ATOM 739 C C . PHE A 1 93 ? 3.234 24.975 -12.280 1.00 67.50 93 PHE A C 1
ATOM 741 O O . PHE A 1 93 ? 3.971 24.185 -12.879 1.00 67.50 93 PHE A O 1
ATOM 748 N N . GLY A 1 94 ? 2.210 25.556 -12.918 1.00 70.06 94 GLY A N 1
ATOM 749 C CA . GLY A 1 94 ? 1.808 25.209 -14.288 1.00 70.06 94 GLY A CA 1
ATOM 750 C C . GLY A 1 94 ? 2.937 25.303 -15.328 1.00 70.06 94 GLY A C 1
ATOM 751 O O . GLY A 1 94 ? 2.996 24.484 -16.248 1.00 70.06 94 GLY A O 1
ATOM 752 N N . LYS A 1 95 ? 3.882 26.244 -15.168 1.00 75.38 95 LYS A N 1
ATOM 753 C CA . LYS A 1 95 ? 5.070 26.363 -16.039 1.00 75.38 95 LYS A CA 1
ATOM 754 C C . LYS A 1 95 ? 6.030 25.177 -15.888 1.00 75.38 95 LYS A C 1
ATOM 756 O O . LYS A 1 95 ? 6.493 24.647 -16.896 1.00 75.38 95 LYS A O 1
ATOM 761 N N . GLN A 1 96 ? 6.304 24.735 -14.659 1.00 71.94 96 GLN A N 1
ATOM 762 C CA . GLN A 1 96 ? 7.184 23.591 -14.391 1.00 71.94 96 GLN A CA 1
ATOM 763 C C . GLN A 1 96 ? 6.569 22.287 -14.905 1.00 71.94 96 GLN A C 1
ATOM 765 O O . GLN A 1 96 ? 7.258 21.506 -15.557 1.00 71.94 96 GLN A O 1
ATOM 770 N N . ARG A 1 97 ? 5.255 22.093 -14.725 1.00 69.38 97 ARG A N 1
ATOM 771 C CA . ARG A 1 97 ? 4.533 20.939 -15.279 1.00 69.38 97 ARG A CA 1
ATOM 772 C C . ARG A 1 97 ? 4.546 20.920 -16.809 1.00 69.38 97 ARG A C 1
ATOM 774 O O . ARG A 1 97 ? 4.844 19.881 -17.394 1.00 69.38 97 ARG A O 1
ATOM 781 N N . LYS A 1 98 ? 4.274 22.056 -17.467 1.00 77.38 98 LYS A N 1
ATOM 782 C CA . LYS A 1 98 ? 4.385 22.179 -18.935 1.00 77.38 98 LYS A CA 1
ATOM 783 C C . LYS A 1 98 ? 5.799 21.848 -19.413 1.00 77.38 98 LYS A C 1
ATOM 785 O O . LYS A 1 98 ? 5.950 21.068 -20.349 1.00 77.38 98 LYS A O 1
ATOM 790 N N . ARG A 1 99 ? 6.825 22.363 -18.727 1.00 81.44 99 ARG A N 1
ATOM 791 C CA . ARG A 1 99 ? 8.230 22.047 -19.013 1.00 81.44 99 ARG A CA 1
ATOM 792 C C . ARG A 1 99 ? 8.525 20.554 -18.840 1.00 81.44 99 ARG A C 1
ATOM 794 O O . ARG A 1 99 ? 9.139 19.966 -19.719 1.00 81.44 99 ARG A O 1
ATOM 801 N N . ALA A 1 100 ? 8.060 19.924 -17.763 1.00 76.25 100 ALA A N 1
ATOM 802 C CA . ALA A 1 100 ? 8.253 18.493 -17.530 1.00 76.25 100 ALA A CA 1
ATOM 803 C C . ALA A 1 100 ? 7.572 17.629 -18.604 1.00 76.25 100 ALA A C 1
ATOM 805 O O . ALA A 1 100 ? 8.177 16.681 -19.100 1.00 76.25 100 ALA A O 1
ATOM 806 N N . LEU A 1 101 ? 6.346 17.977 -19.011 1.00 75.12 101 LEU A N 1
ATOM 807 C CA . LEU A 1 101 ? 5.642 17.306 -20.109 1.00 75.12 101 LEU A CA 1
ATOM 808 C C . LEU A 1 101 ? 6.373 17.484 -21.445 1.00 75.12 101 LEU A C 1
ATOM 810 O O . LEU A 1 101 ? 6.493 16.525 -22.202 1.00 75.12 101 LEU A O 1
ATOM 814 N N . GLN A 1 102 ? 6.902 18.679 -21.716 1.00 87.50 102 GLN A N 1
ATOM 815 C CA . GLN A 1 102 ? 7.695 18.946 -22.915 1.00 87.50 102 GLN A CA 1
ATOM 816 C C . GLN A 1 102 ? 8.990 18.126 -22.932 1.00 87.50 102 GLN A C 1
ATOM 818 O O . GLN A 1 102 ? 9.284 17.488 -23.939 1.00 87.50 102 GLN A O 1
ATOM 823 N N . VAL A 1 103 ? 9.723 18.075 -21.815 1.00 85.00 103 VAL A N 1
ATOM 824 C CA . VAL A 1 103 ? 10.926 17.238 -21.675 1.00 85.00 103 VAL A CA 1
ATOM 825 C C . VAL A 1 103 ? 10.578 15.760 -21.840 1.00 85.00 103 VAL A C 1
ATOM 827 O O . VAL A 1 103 ? 11.286 15.043 -22.539 1.00 85.00 103 VAL A O 1
ATOM 830 N N . ARG A 1 104 ? 9.461 15.293 -21.266 1.00 77.00 104 ARG A N 1
ATOM 831 C CA . ARG A 1 104 ? 9.004 13.907 -21.439 1.00 77.00 104 ARG A CA 1
ATOM 832 C C . ARG A 1 104 ? 8.661 13.598 -22.895 1.00 77.00 104 ARG A C 1
ATOM 834 O O . ARG A 1 104 ? 9.036 12.536 -23.381 1.00 77.00 104 ARG A O 1
ATOM 841 N N . LYS A 1 105 ? 7.992 14.519 -23.594 1.00 86.12 105 LYS A N 1
ATOM 842 C CA . LYS A 1 105 ? 7.697 14.391 -25.027 1.00 86.12 105 LYS A CA 1
ATOM 843 C C . LYS A 1 105 ? 8.988 14.295 -25.843 1.00 86.12 105 LYS A C 1
ATOM 845 O O . LYS A 1 105 ? 9.160 13.324 -26.570 1.00 86.12 105 LYS A O 1
ATOM 850 N N . GLN A 1 106 ? 9.925 15.220 -25.629 1.00 92.12 106 GLN A N 1
ATOM 851 C CA . GLN A 1 106 ? 11.241 15.194 -26.276 1.00 92.12 106 GLN A CA 1
ATOM 852 C C . GLN A 1 106 ? 12.001 13.897 -25.974 1.00 92.12 106 GLN A C 1
ATOM 854 O O . GLN A 1 106 ? 12.609 13.315 -26.866 1.00 92.12 106 GLN A O 1
ATOM 859 N N . GLN A 1 107 ? 11.960 13.408 -24.734 1.00 87.94 107 GLN A N 1
ATOM 860 C CA . GLN A 1 107 ? 12.586 12.142 -24.356 1.00 87.94 107 GLN A CA 1
ATOM 861 C C . GLN A 1 107 ? 11.997 10.966 -25.150 1.00 87.94 107 GLN A C 1
ATOM 863 O O . GLN A 1 107 ? 12.749 10.148 -25.672 1.00 87.94 107 GLN A O 1
ATOM 868 N N . VAL A 1 108 ? 10.668 10.879 -25.262 1.00 89.38 108 VAL A N 1
ATOM 869 C CA . VAL A 1 108 ? 9.994 9.809 -26.017 1.00 89.38 108 VAL A CA 1
ATOM 870 C C . VAL A 1 108 ? 10.336 9.888 -27.503 1.00 89.38 108 VAL A C 1
ATOM 872 O O . VAL A 1 108 ? 10.714 8.873 -28.088 1.00 89.38 108 VAL A O 1
ATOM 875 N N . GLU A 1 109 ? 10.256 11.075 -28.102 1.00 95.06 109 GLU A N 1
ATOM 876 C CA . GLU A 1 109 ? 10.569 11.294 -29.521 1.00 95.06 109 GLU A CA 1
ATOM 877 C C . GLU A 1 109 ? 12.018 10.911 -29.852 1.00 95.06 109 GLU A C 1
ATOM 879 O O . GLU A 1 109 ? 12.260 10.270 -30.871 1.00 95.06 109 GLU A O 1
ATOM 884 N N . ASN A 1 110 ? 12.969 11.211 -28.961 1.00 95.44 110 ASN A N 1
ATOM 885 C CA . ASN A 1 110 ? 14.379 10.865 -29.159 1.00 95.44 110 ASN A CA 1
ATOM 886 C C . ASN A 1 110 ? 14.683 9.372 -28.958 1.00 95.44 110 ASN A C 1
ATOM 888 O O . ASN A 1 110 ? 15.557 8.832 -29.630 1.00 95.44 110 ASN A O 1
ATOM 892 N N . ILE A 1 111 ? 13.998 8.685 -28.036 1.00 94.25 111 ILE A N 1
ATOM 893 C CA . ILE A 1 111 ? 14.293 7.276 -27.713 1.00 94.25 111 ILE A CA 1
ATOM 894 C C . ILE A 1 111 ? 13.569 6.303 -28.660 1.00 94.25 111 ILE A C 1
ATOM 896 O O . ILE A 1 111 ? 14.104 5.240 -28.985 1.00 94.25 111 ILE A O 1
ATOM 900 N N . THR A 1 112 ? 12.368 6.653 -29.131 1.00 94.62 112 THR A N 1
ATOM 901 C CA . THR A 1 112 ? 11.516 5.774 -29.958 1.00 94.62 112 THR A CA 1
ATOM 902 C C . THR A 1 112 ? 12.219 5.208 -31.205 1.00 94.62 112 THR A C 1
ATOM 904 O O . THR A 1 112 ? 12.087 4.003 -31.445 1.00 94.62 112 THR A O 1
ATOM 907 N N . PRO A 1 113 ? 13.012 5.983 -31.976 1.00 95.75 113 PRO A N 1
ATOM 908 C CA . PRO A 1 113 ? 13.723 5.454 -33.140 1.00 95.75 113 PRO A CA 1
ATOM 909 C C . PRO A 1 113 ? 14.669 4.298 -32.795 1.00 95.75 113 PRO A C 1
ATOM 911 O O . PRO A 1 113 ? 14.700 3.301 -33.514 1.00 95.75 113 PRO A O 1
ATOM 914 N N . PHE A 1 114 ? 15.387 4.375 -31.671 1.00 93.06 114 PHE A N 1
ATOM 915 C CA . PHE A 1 114 ? 16.310 3.319 -31.239 1.00 93.06 114 PHE A CA 1
ATOM 916 C C . PHE A 1 114 ? 15.576 2.045 -30.811 1.00 93.06 114 PHE A C 1
ATOM 918 O O . PHE A 1 114 ? 16.011 0.937 -31.129 1.00 93.06 114 PHE A O 1
ATOM 925 N N . ILE A 1 115 ? 14.422 2.193 -30.150 1.00 92.44 115 ILE A N 1
ATOM 926 C CA . ILE A 1 115 ? 13.535 1.069 -29.821 1.00 92.44 115 ILE A CA 1
ATOM 927 C C . ILE A 1 115 ? 13.102 0.357 -31.109 1.00 92.44 115 ILE A C 1
ATOM 929 O O . ILE A 1 115 ? 13.175 -0.870 -31.199 1.00 92.44 115 ILE A O 1
ATOM 933 N N . GLN A 1 116 ? 12.690 1.120 -32.124 1.00 91.88 116 GLN A N 1
ATOM 934 C CA . GLN A 1 116 ? 12.239 0.561 -33.396 1.00 91.88 116 GLN A CA 1
ATOM 935 C C . GLN A 1 116 ? 13.378 -0.102 -34.180 1.00 91.88 116 GLN A C 1
ATOM 937 O O . GLN A 1 116 ? 13.199 -1.209 -34.689 1.00 91.88 116 GLN A O 1
ATOM 942 N N . GLN A 1 117 ? 14.559 0.520 -34.232 1.00 91.00 117 GLN A N 1
ATOM 943 C CA . GLN A 1 117 ? 15.751 -0.080 -34.841 1.00 91.00 117 GLN A CA 1
ATOM 944 C C . GLN A 1 117 ? 16.084 -1.428 -34.196 1.00 91.00 117 GLN A C 1
ATOM 946 O O . GLN A 1 117 ? 16.347 -2.401 -34.907 1.00 91.00 117 GLN A O 1
ATOM 951 N N . ARG A 1 118 ? 16.001 -1.525 -32.860 1.00 92.19 118 ARG A N 1
ATOM 952 C CA . ARG A 1 118 ? 16.231 -2.796 -32.168 1.00 92.19 118 ARG A CA 1
ATOM 953 C C . ARG A 1 118 ? 15.182 -3.848 -32.531 1.00 92.19 118 ARG A C 1
ATOM 955 O O . ARG A 1 118 ? 15.557 -4.984 -32.803 1.00 92.19 118 ARG A O 1
ATOM 962 N N . ARG A 1 119 ? 13.896 -3.481 -32.612 1.00 89.62 119 ARG A N 1
ATOM 963 C CA . ARG A 1 119 ? 12.825 -4.401 -33.050 1.00 89.62 119 ARG A CA 1
ATOM 964 C C . ARG A 1 119 ? 13.077 -4.967 -34.450 1.00 89.62 119 ARG A C 1
ATOM 966 O O . ARG A 1 119 ? 12.851 -6.155 -34.667 1.00 89.62 119 ARG A O 1
ATOM 973 N N . VAL A 1 120 ? 13.549 -4.143 -35.389 1.00 90.06 120 VAL A N 1
ATOM 974 C CA . VAL A 1 120 ? 13.894 -4.592 -36.751 1.00 90.06 120 VAL A CA 1
ATOM 975 C C . VAL A 1 120 ? 15.088 -5.547 -36.728 1.00 90.06 120 VAL A C 1
ATOM 977 O O . VAL A 1 120 ? 15.021 -6.599 -37.356 1.00 90.06 120 VAL A O 1
ATOM 980 N N . ALA A 1 121 ? 16.134 -5.228 -35.960 1.00 89.75 121 ALA A N 1
ATOM 981 C CA . ALA A 1 121 ? 17.323 -6.073 -35.843 1.00 89.75 121 ALA A CA 1
ATOM 982 C C . ALA A 1 121 ? 17.023 -7.467 -35.255 1.00 89.75 121 ALA A C 1
ATOM 984 O O . ALA A 1 121 ? 17.668 -8.438 -35.637 1.00 89.75 121 ALA A O 1
ATOM 985 N N . ILE A 1 122 ? 16.034 -7.580 -34.358 1.00 88.12 122 ILE A N 1
ATOM 986 C CA . ILE A 1 122 ? 15.573 -8.875 -33.826 1.00 88.12 122 ILE A CA 1
ATOM 987 C C . ILE A 1 122 ? 14.812 -9.674 -34.894 1.00 88.12 122 ILE A C 1
ATOM 989 O O . ILE A 1 122 ? 15.018 -10.878 -35.015 1.00 88.12 122 ILE A O 1
ATOM 993 N N . ARG A 1 123 ? 13.934 -9.021 -35.672 1.00 86.88 123 ARG A N 1
ATOM 994 C CA . ARG A 1 123 ? 13.136 -9.692 -36.718 1.00 86.88 123 ARG A CA 1
ATOM 995 C C . ARG A 1 123 ? 13.971 -10.140 -37.914 1.00 86.88 123 ARG A C 1
ATOM 997 O O . ARG A 1 123 ? 13.649 -11.163 -38.504 1.00 86.88 123 ARG A O 1
ATOM 1004 N N . ASN A 1 124 ? 15.022 -9.391 -38.250 1.00 88.06 124 ASN A N 1
ATOM 1005 C CA . ASN A 1 124 ? 15.899 -9.655 -39.391 1.00 88.06 124 ASN A CA 1
ATOM 1006 C C . ASN A 1 124 ? 17.363 -9.801 -38.928 1.00 88.06 124 ASN A C 1
ATOM 1008 O O . ASN A 1 124 ? 18.158 -8.868 -39.092 1.00 88.06 124 ASN A O 1
ATOM 1012 N N . PRO A 1 125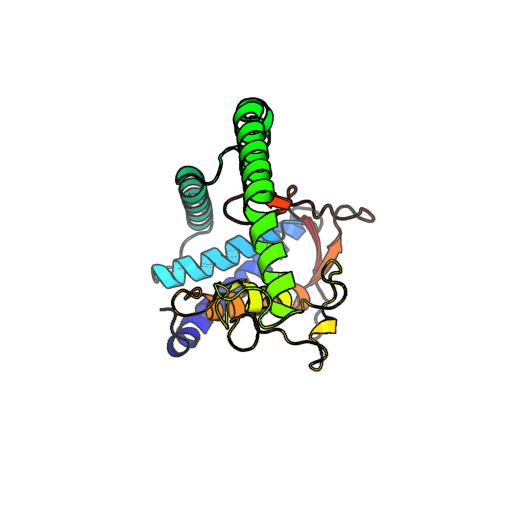 ? 17.745 -10.949 -38.337 1.00 81.06 125 PRO A N 1
ATOM 1013 C CA . PRO A 1 125 ? 19.121 -11.182 -37.911 1.00 81.06 125 PRO A CA 1
ATOM 1014 C C . PRO A 1 125 ? 20.099 -11.007 -39.082 1.00 81.06 125 PRO A C 1
ATOM 1016 O O . PRO A 1 125 ? 19.901 -11.577 -40.150 1.00 81.06 125 PRO A O 1
ATOM 1019 N N . GLY A 1 126 ? 21.151 -10.206 -38.889 1.00 74.69 126 GLY A N 1
ATOM 1020 C CA . GLY A 1 126 ? 22.165 -9.934 -39.919 1.00 74.69 126 GLY A CA 1
ATOM 1021 C C . GLY A 1 126 ? 21.885 -8.728 -40.824 1.00 74.69 126 GLY A C 1
ATOM 1022 O O . GLY A 1 126 ? 22.747 -8.364 -41.615 1.00 74.69 126 GLY A O 1
ATOM 1023 N N . SER A 1 127 ? 20.743 -8.040 -40.686 1.00 77.44 127 SER A N 1
ATOM 1024 C CA . SER A 1 127 ? 20.454 -6.827 -41.475 1.00 77.44 127 SER A CA 1
ATOM 1025 C C . SER A 1 127 ? 21.279 -5.600 -41.059 1.00 77.44 127 SER A C 1
ATOM 1027 O O . SER A 1 127 ? 21.288 -4.590 -41.757 1.00 77.44 127 SER A O 1
ATOM 1029 N N . ASN A 1 128 ? 21.921 -5.646 -39.890 1.00 77.88 128 ASN A N 1
ATOM 1030 C CA . ASN A 1 128 ? 22.786 -4.590 -39.379 1.00 77.88 128 ASN A CA 1
ATOM 1031 C C . ASN A 1 128 ? 24.012 -5.220 -38.708 1.00 77.88 128 ASN A C 1
ATOM 1033 O O . ASN A 1 128 ? 23.916 -5.736 -37.596 1.00 77.88 128 ASN A O 1
ATOM 1037 N N . ASN A 1 129 ? 25.167 -5.129 -39.368 1.00 75.38 129 ASN A N 1
ATOM 1038 C CA . ASN A 1 129 ? 26.428 -5.705 -38.890 1.00 75.38 129 ASN A CA 1
ATOM 1039 C C . ASN A 1 129 ? 26.944 -5.066 -37.590 1.00 75.38 129 ASN A C 1
ATOM 1041 O O . ASN A 1 129 ? 27.762 -5.665 -36.900 1.00 75.38 129 ASN A O 1
ATOM 1045 N N . SER A 1 130 ? 26.462 -3.871 -37.234 1.00 82.06 130 SER A N 1
ATOM 1046 C CA . SER A 1 130 ? 26.799 -3.199 -35.974 1.00 82.06 130 SER A CA 1
ATOM 1047 C C . SER A 1 130 ? 25.857 -3.574 -34.821 1.00 82.06 130 SER A C 1
ATOM 1049 O O . SER A 1 130 ? 26.093 -3.159 -33.683 1.00 82.06 130 SER A O 1
ATOM 10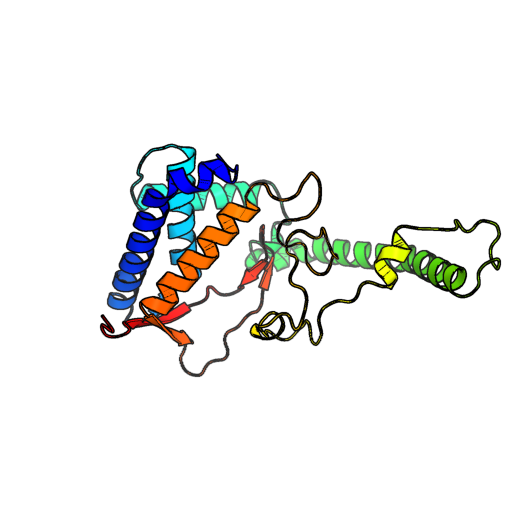51 N N . ALA A 1 131 ? 24.766 -4.304 -35.076 1.00 84.06 131 ALA A N 1
ATOM 1052 C CA . ALA A 1 131 ? 23.814 -4.660 -34.034 1.00 84.06 131 ALA A CA 1
ATOM 1053 C C . ALA A 1 131 ? 24.376 -5.775 -33.141 1.00 84.06 131 ALA A C 1
ATOM 1055 O O . ALA A 1 131 ? 24.732 -6.855 -33.606 1.00 84.06 131 ALA A O 1
ATOM 1056 N N . MET A 1 132 ? 24.401 -5.534 -31.828 1.00 86.50 132 MET A N 1
ATOM 1057 C CA . MET A 1 132 ? 24.758 -6.569 -30.858 1.00 86.50 132 MET A CA 1
ATOM 1058 C C . MET A 1 132 ? 23.779 -7.745 -30.929 1.00 86.50 132 MET A C 1
ATOM 1060 O O . MET A 1 132 ? 22.582 -7.562 -31.165 1.00 86.50 132 MET A O 1
ATOM 1064 N N . ARG A 1 133 ? 24.264 -8.954 -30.629 1.00 86.00 133 ARG A N 1
ATOM 1065 C CA . ARG A 1 133 ? 23.414 -10.151 -30.534 1.00 86.00 133 ARG A CA 1
ATOM 1066 C C . ARG A 1 133 ? 22.300 -9.986 -29.494 1.00 86.00 133 ARG A C 1
ATOM 1068 O O . ARG A 1 133 ? 21.178 -10.404 -29.743 1.00 86.00 133 ARG A O 1
ATOM 1075 N N . PHE A 1 134 ? 22.593 -9.331 -28.371 1.00 86.69 134 PHE A N 1
ATOM 1076 C CA . PHE A 1 134 ? 21.659 -9.120 -27.265 1.00 86.69 134 PHE A CA 1
ATOM 1077 C C . PHE A 1 134 ? 21.701 -7.670 -26.760 1.00 86.69 134 PHE A C 1
ATOM 1079 O O . PHE A 1 134 ? 22.768 -7.055 -26.724 1.00 86.69 134 PHE A O 1
ATOM 1086 N N . SER A 1 135 ? 20.546 -7.143 -26.355 1.00 89.44 135 SER A N 1
ATOM 1087 C CA . SER A 1 135 ? 20.358 -5.844 -25.704 1.00 89.44 135 SER A CA 1
ATOM 1088 C C . SER A 1 135 ? 19.404 -5.989 -24.520 1.00 89.44 135 SER A C 1
ATOM 1090 O O . SER A 1 135 ? 18.487 -6.804 -24.553 1.00 89.44 135 SER A O 1
ATOM 1092 N N . TYR A 1 136 ? 19.545 -5.139 -23.500 1.00 84.19 136 TYR A N 1
ATOM 1093 C CA . TYR A 1 136 ? 18.585 -5.090 -22.392 1.00 84.19 136 TYR A CA 1
ATOM 1094 C C . TYR A 1 136 ? 17.137 -4.875 -22.875 1.00 84.19 136 TYR A C 1
ATOM 1096 O O . TYR A 1 136 ? 16.215 -5.465 -22.318 1.00 84.19 136 TYR A O 1
ATOM 1104 N N . LEU A 1 137 ? 16.936 -4.098 -23.950 1.00 87.25 137 LEU A N 1
ATOM 1105 C CA . LEU A 1 137 ? 15.611 -3.866 -24.544 1.00 87.25 137 LEU A CA 1
ATOM 1106 C C . LEU A 1 137 ? 14.915 -5.158 -24.990 1.00 87.25 137 LEU A C 1
ATOM 1108 O O . LEU A 1 137 ? 13.689 -5.209 -24.981 1.00 87.25 137 LEU A O 1
ATOM 1112 N N . ASP A 1 138 ? 15.672 -6.202 -25.330 1.00 88.00 138 ASP A N 1
ATOM 1113 C CA . ASP A 1 138 ? 15.113 -7.493 -25.742 1.00 88.00 138 ASP A CA 1
ATOM 1114 C C . ASP A 1 138 ? 14.318 -8.116 -24.601 1.00 88.00 138 ASP A C 1
ATOM 1116 O O . ASP A 1 138 ? 13.222 -8.625 -24.811 1.00 88.00 138 ASP A O 1
ATOM 1120 N N . THR A 1 139 ? 14.826 -7.980 -23.370 1.00 79.94 139 THR A N 1
ATOM 1121 C CA . THR A 1 139 ? 14.136 -8.474 -22.172 1.00 79.94 139 THR A CA 1
ATOM 1122 C C . THR A 1 139 ? 12.814 -7.749 -21.930 1.00 79.94 139 THR A C 1
ATOM 1124 O O . THR A 1 139 ? 11.936 -8.302 -21.278 1.00 79.94 139 THR A O 1
ATOM 1127 N N . LEU A 1 140 ? 12.659 -6.531 -22.466 1.00 83.12 140 LEU A N 1
ATOM 1128 C CA . LEU A 1 140 ? 11.459 -5.712 -22.312 1.00 83.12 140 LEU A CA 1
ATOM 1129 C C . LEU A 1 140 ? 10.402 -5.976 -23.391 1.00 83.12 140 LEU A C 1
ATOM 1131 O O . LEU A 1 140 ? 9.222 -5.735 -23.147 1.00 83.12 140 LEU A O 1
ATOM 1135 N N . PHE A 1 141 ? 10.791 -6.436 -24.584 1.00 83.62 141 PHE A N 1
ATOM 1136 C CA . PHE A 1 141 ? 9.844 -6.647 -25.687 1.00 83.62 141 PHE A CA 1
ATOM 1137 C C . PHE A 1 141 ? 8.938 -7.859 -25.500 1.00 83.62 141 PHE A C 1
ATOM 1139 O O . PHE A 1 141 ? 7.805 -7.822 -25.978 1.00 83.62 141 PHE A O 1
ATOM 1146 N N . ASP A 1 142 ? 9.409 -8.866 -24.768 1.00 74.12 142 ASP A N 1
ATOM 1147 C CA . ASP A 1 142 ? 8.657 -10.084 -24.457 1.00 74.12 142 ASP A CA 1
ATOM 1148 C C . ASP A 1 142 ? 8.044 -10.062 -23.046 1.00 74.12 142 ASP A C 1
ATOM 1150 O O . ASP A 1 142 ? 7.565 -11.090 -22.558 1.00 74.12 142 ASP A O 1
ATOM 1154 N N . LEU A 1 143 ? 8.027 -8.898 -22.378 1.00 77.50 143 LEU A N 1
ATOM 1155 C CA . LEU A 1 143 ? 7.357 -8.746 -21.087 1.00 77.50 143 LEU A CA 1
ATOM 1156 C C . LEU A 1 143 ? 5.856 -9.002 -21.239 1.00 77.50 143 LEU A C 1
ATOM 1158 O O . LEU A 1 143 ? 5.105 -8.181 -21.767 1.00 77.50 143 LEU A O 1
ATOM 1162 N N . LYS A 1 144 ? 5.413 -10.150 -20.727 1.00 75.62 144 LYS A N 1
ATOM 1163 C CA . LYS A 1 144 ? 3.998 -10.496 -20.598 1.00 75.62 144 LYS A CA 1
ATOM 1164 C C . LYS A 1 144 ? 3.502 -10.065 -19.224 1.00 75.62 144 LYS A C 1
ATOM 1166 O O . LYS A 1 144 ? 3.817 -10.699 -18.217 1.00 75.62 144 LYS A O 1
ATOM 1171 N N . ILE A 1 145 ? 2.719 -8.993 -19.200 1.00 83.19 145 ILE A N 1
ATOM 1172 C CA . ILE A 1 145 ? 1.941 -8.597 -18.021 1.00 83.19 145 ILE A CA 1
ATOM 1173 C C . ILE A 1 145 ? 0.697 -9.484 -17.877 1.00 83.19 145 ILE A C 1
ATOM 1175 O O . ILE A 1 145 ? 0.379 -10.272 -18.771 1.00 83.19 145 ILE A O 1
ATOM 1179 N N . TRP A 1 146 ? 0.008 -9.372 -16.742 1.00 87.44 146 TRP A N 1
ATOM 1180 C CA . TRP A 1 146 ? -1.192 -10.161 -16.476 1.00 87.44 146 TRP A CA 1
ATOM 1181 C C . TRP A 1 146 ? -2.340 -9.838 -17.429 1.00 87.44 146 TRP A C 1
ATOM 1183 O O . TRP A 1 146 ? -2.435 -8.734 -17.971 1.00 87.44 146 TRP A O 1
ATOM 1193 N N . SER A 1 147 ? -3.243 -10.800 -17.604 1.00 87.69 147 SER A N 1
ATOM 1194 C CA . SER A 1 147 ? -4.456 -10.610 -18.403 1.00 87.69 147 SER A CA 1
ATOM 1195 C C . SER A 1 147 ? -5.356 -9.527 -17.788 1.00 87.69 147 SER A C 1
ATOM 1197 O O . SER A 1 147 ? -5.572 -9.535 -16.584 1.00 87.69 147 SER A O 1
ATOM 1199 N N . ASN A 1 148 ? -5.912 -8.594 -18.570 1.00 88.19 148 ASN A N 1
ATOM 1200 C CA . ASN A 1 148 ? -6.765 -7.499 -18.060 1.00 88.19 148 ASN A CA 1
ATOM 1201 C C . ASN A 1 148 ? -6.151 -6.742 -16.853 1.00 88.19 148 ASN A C 1
ATOM 1203 O O . ASN A 1 148 ? -6.761 -6.711 -15.782 1.00 88.19 148 ASN A O 1
ATOM 1207 N N . PRO A 1 149 ? -4.954 -6.145 -16.998 1.00 87.81 149 PRO A N 1
ATOM 1208 C CA . PRO A 1 149 ? -4.194 -5.579 -15.877 1.00 87.81 149 PRO A CA 1
ATOM 1209 C C . PRO A 1 149 ? -4.885 -4.376 -15.213 1.00 87.81 149 PRO A C 1
ATOM 1211 O O . PRO A 1 149 ? -4.630 -4.095 -14.048 1.00 87.81 149 PRO A O 1
ATOM 1214 N N . GLU A 1 150 ? -5.785 -3.699 -15.930 1.00 86.56 150 GLU A N 1
ATOM 1215 C CA . GLU A 1 150 ? -6.581 -2.569 -15.423 1.00 86.56 150 GLU A CA 1
ATOM 1216 C C . GLU A 1 150 ? -7.758 -3.013 -14.533 1.00 86.56 150 GLU A C 1
ATOM 1218 O O . GLU A 1 150 ? -8.386 -2.193 -13.865 1.00 86.56 150 GLU A O 1
ATOM 1223 N N . LYS A 1 151 ? -8.092 -4.312 -14.518 1.00 90.06 151 LYS A N 1
ATOM 1224 C CA . LYS A 1 151 ? -9.191 -4.853 -13.714 1.00 90.06 151 LYS A CA 1
ATOM 1225 C C . LYS A 1 151 ? -8.657 -5.378 -12.384 1.00 90.06 151 LYS A C 1
ATOM 1227 O O . LYS A 1 151 ? -7.841 -6.302 -12.358 1.00 90.06 151 LYS A O 1
ATOM 1232 N N . PHE A 1 152 ? -9.199 -4.862 -11.280 1.00 90.94 152 PHE A N 1
ATOM 1233 C CA . PHE A 1 152 ? -9.018 -5.475 -9.966 1.00 90.94 152 PHE A CA 1
ATOM 1234 C C . PHE A 1 152 ? -9.685 -6.857 -9.947 1.00 90.94 152 PHE A C 1
ATOM 1236 O O . PHE A 1 152 ? -10.909 -6.974 -9.936 1.00 90.94 152 PHE A O 1
ATOM 1243 N N . ASP A 1 153 ? -8.863 -7.901 -9.993 1.00 91.00 153 ASP A N 1
ATOM 1244 C CA . ASP A 1 153 ? -9.287 -9.298 -10.041 1.00 91.00 153 ASP A CA 1
ATOM 1245 C C . ASP A 1 153 ? -8.346 -10.134 -9.162 1.00 91.00 153 ASP A C 1
ATOM 1247 O O . ASP A 1 153 ? -7.276 -10.530 -9.632 1.00 91.00 153 ASP A O 1
ATOM 1251 N N . PRO A 1 154 ? -8.687 -10.352 -7.877 1.00 90.50 154 PRO A N 1
ATOM 1252 C CA . PRO A 1 154 ? -7.886 -11.176 -6.971 1.00 90.50 154 PRO A CA 1
ATOM 1253 C C . PRO A 1 154 ? -7.796 -12.646 -7.403 1.00 90.50 154 PRO A C 1
ATOM 1255 O O . PRO A 1 154 ? -6.777 -13.298 -7.160 1.00 90.50 154 PRO A O 1
ATOM 1258 N N . ASP A 1 155 ? -8.825 -13.165 -8.083 1.00 90.88 155 ASP A N 1
ATOM 1259 C CA . ASP A 1 155 ? -8.926 -14.580 -8.456 1.00 90.88 155 ASP A CA 1
ATOM 1260 C C . ASP A 1 155 ? -7.903 -14.989 -9.514 1.00 90.88 155 ASP A C 1
ATOM 1262 O O . ASP A 1 155 ? -7.693 -16.187 -9.724 1.00 90.88 155 ASP A O 1
ATOM 1266 N N . ARG A 1 156 ? -7.234 -14.026 -10.158 1.00 90.31 156 ARG A N 1
ATOM 1267 C CA . ARG A 1 156 ? -6.134 -14.292 -11.093 1.00 90.31 156 ARG A CA 1
ATOM 1268 C C . ARG A 1 156 ? -4.943 -14.991 -10.448 1.00 90.31 156 ARG A C 1
ATOM 1270 O O . ARG A 1 156 ? -4.191 -15.661 -11.142 1.00 90.31 156 ARG A O 1
ATOM 1277 N N . PHE A 1 157 ? -4.756 -14.831 -9.141 1.00 89.06 157 PHE A N 1
ATOM 1278 C CA . PHE A 1 157 ? -3.654 -15.457 -8.404 1.00 89.06 157 PHE A CA 1
ATOM 1279 C C . PHE A 1 157 ? -4.112 -16.695 -7.627 1.00 89.06 157 PHE A C 1
ATOM 1281 O O . PHE A 1 157 ? -3.296 -17.466 -7.123 1.00 89.06 157 PHE A O 1
ATOM 1288 N N . TYR A 1 158 ? -5.426 -16.908 -7.535 1.00 87.81 158 TYR A N 1
ATOM 1289 C CA . TYR A 1 158 ? -5.998 -18.051 -6.842 1.00 87.81 158 TYR A CA 1
ATOM 1290 C C . TYR A 1 158 ? -5.751 -19.341 -7.635 1.00 87.81 158 TYR A C 1
ATOM 1292 O O . TYR A 1 158 ? -5.906 -19.370 -8.856 1.00 87.81 158 TYR A O 1
ATOM 1300 N N . LEU A 1 159 ? -5.353 -20.411 -6.938 1.00 83.69 159 LEU A N 1
ATOM 1301 C CA . LEU A 1 159 ? -5.034 -21.727 -7.518 1.00 83.69 159 LEU A CA 1
ATOM 1302 C C . LEU A 1 159 ? -4.003 -21.687 -8.664 1.00 83.69 159 LEU A C 1
ATOM 1304 O O . LEU A 1 159 ? -4.035 -22.527 -9.558 1.00 83.69 159 LEU A O 1
ATOM 1308 N N . GLY A 1 160 ? -3.080 -20.719 -8.639 1.00 76.62 160 GLY A N 1
ATOM 1309 C CA . GLY A 1 160 ? -1.952 -20.669 -9.573 1.00 76.62 160 GLY A CA 1
ATOM 1310 C C . GLY A 1 160 ? -2.325 -20.343 -11.022 1.00 76.62 160 GLY A C 1
ATOM 1311 O O . GLY A 1 160 ? -1.568 -20.694 -11.923 1.00 76.62 160 GLY A O 1
ATOM 1312 N N . LYS A 1 161 ? -3.470 -19.684 -11.263 1.00 83.31 161 LYS A N 1
ATOM 1313 C CA . LYS A 1 161 ? -3.879 -19.254 -12.615 1.00 83.31 161 LYS A CA 1
ATOM 1314 C C . LYS A 1 161 ? -2.840 -18.341 -13.275 1.00 83.31 161 LYS A C 1
ATOM 1316 O O . LYS A 1 161 ? -2.510 -18.533 -14.442 1.00 83.31 161 LYS A O 1
ATOM 1321 N N . GLU A 1 162 ? -2.309 -17.371 -12.535 1.00 87.31 162 GLU A N 1
ATOM 1322 C CA . GLU A 1 162 ? -1.204 -16.513 -12.959 1.00 87.31 162 GLU A CA 1
ATOM 1323 C C . GLU A 1 162 ? -0.149 -16.362 -11.850 1.00 87.31 162 GLU A C 1
ATOM 1325 O O . GLU A 1 162 ? -0.453 -16.435 -10.661 1.00 87.31 162 GLU A O 1
ATOM 1330 N N . ASP A 1 163 ? 1.104 -16.130 -12.255 1.00 82.81 163 ASP A N 1
ATOM 1331 C CA . ASP A 1 163 ? 2.233 -15.902 -11.344 1.00 82.81 163 ASP A CA 1
ATOM 1332 C C . ASP A 1 163 ? 2.143 -14.538 -10.633 1.00 82.81 163 ASP A C 1
ATOM 1334 O O . ASP A 1 163 ? 1.805 -13.530 -11.260 1.00 82.81 163 ASP A O 1
ATOM 1338 N N . ALA A 1 164 ? 2.496 -14.512 -9.347 1.00 82.81 164 ALA A N 1
ATOM 1339 C CA . ALA A 1 164 ? 2.428 -13.356 -8.449 1.00 82.81 164 ALA A CA 1
ATOM 1340 C C . ALA A 1 164 ? 3.776 -13.095 -7.756 1.00 82.81 164 ALA A C 1
ATOM 1342 O O . ALA A 1 164 ? 3.823 -12.795 -6.561 1.00 82.81 164 ALA A O 1
ATOM 1343 N N . ASP A 1 165 ? 4.888 -13.256 -8.477 1.00 86.44 165 ASP A N 1
ATOM 1344 C CA . ASP A 1 165 ? 6.212 -13.012 -7.913 1.00 86.44 165 ASP A CA 1
ATOM 1345 C C . ASP A 1 165 ? 6.434 -11.522 -7.592 1.00 86.44 165 ASP A C 1
ATOM 1347 O O . ASP A 1 165 ? 6.787 -10.706 -8.444 1.00 86.44 165 ASP A O 1
ATOM 1351 N N . IL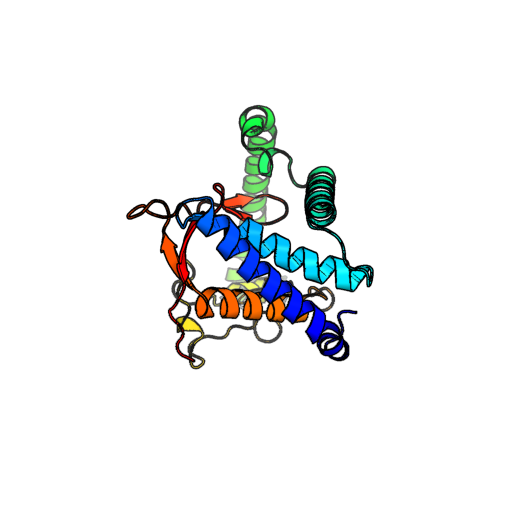E A 1 166 ? 6.263 -11.177 -6.314 1.00 86.56 166 ILE A N 1
ATOM 1352 C CA . ILE A 1 166 ? 6.522 -9.836 -5.774 1.00 86.56 166 ILE A CA 1
ATOM 1353 C C . ILE A 1 166 ? 8.019 -9.525 -5.603 1.00 86.56 166 ILE A C 1
ATOM 1355 O O . ILE A 1 166 ? 8.359 -8.402 -5.221 1.00 86.56 166 ILE A O 1
ATOM 1359 N N . THR A 1 167 ? 8.906 -10.505 -5.827 1.00 86.06 167 THR A N 1
ATOM 1360 C CA . THR A 1 167 ? 10.368 -10.367 -5.706 1.00 86.06 167 THR A CA 1
ATOM 1361 C C . THR A 1 167 ? 11.053 -10.060 -7.039 1.00 86.06 167 THR A C 1
ATOM 1363 O O . THR A 1 167 ? 12.177 -9.547 -7.046 1.00 86.06 167 THR A O 1
ATOM 1366 N N . GLY A 1 168 ? 10.373 -10.339 -8.158 1.00 82.56 168 GLY A N 1
ATOM 1367 C CA . GLY A 1 168 ? 10.884 -10.150 -9.516 1.00 82.56 168 GLY A CA 1
ATOM 1368 C C . GLY A 1 168 ? 12.060 -11.068 -9.870 1.00 82.56 168 GLY A C 1
ATOM 1369 O O . GLY A 1 168 ? 12.875 -10.701 -10.717 1.00 82.56 168 GLY A O 1
ATOM 1370 N N . VAL A 1 169 ? 12.185 -12.216 -9.199 1.00 83.19 169 VAL A N 1
ATOM 1371 C CA . VAL A 1 169 ? 13.237 -13.223 -9.397 1.00 83.19 169 VAL A CA 1
ATOM 1372 C C . VAL A 1 169 ? 12.868 -14.209 -10.508 1.00 83.19 169 VAL A C 1
ATOM 1374 O O . VAL A 1 169 ? 13.749 -14.591 -11.276 1.00 83.19 169 VAL A O 1
ATOM 1377 N N . THR A 1 170 ? 11.599 -14.619 -10.618 1.00 79.88 170 THR A N 1
ATOM 1378 C CA . THR A 1 170 ? 11.136 -15.556 -11.660 1.00 79.88 170 THR A CA 1
ATOM 1379 C C . THR A 1 170 ? 10.868 -14.824 -12.972 1.00 79.88 170 THR A C 1
ATOM 1381 O O . THR A 1 170 ? 11.393 -15.196 -14.022 1.00 79.88 170 THR A O 1
ATOM 1384 N N . MET A 1 171 ? 10.062 -13.763 -12.915 1.00 77.56 171 MET A N 1
ATOM 1385 C CA . MET A 1 171 ? 9.707 -12.901 -14.037 1.00 77.56 171 MET A CA 1
ATOM 1386 C C . MET A 1 171 ? 9.276 -11.529 -13.517 1.00 77.56 171 MET A C 1
ATOM 1388 O O . MET A 1 171 ? 8.515 -11.416 -12.559 1.00 77.56 171 MET A O 1
ATOM 1392 N N . VAL A 1 172 ? 9.710 -10.459 -14.185 1.00 75.75 172 VAL A N 1
ATOM 1393 C CA . VAL A 1 172 ? 9.316 -9.092 -13.819 1.00 75.75 172 VAL A CA 1
ATOM 1394 C C . VAL A 1 172 ? 7.898 -8.807 -14.324 1.00 75.75 172 VAL A C 1
ATOM 1396 O O . VAL A 1 172 ? 7.712 -8.212 -15.381 1.00 75.75 172 VAL A O 1
ATOM 1399 N N . LYS A 1 173 ? 6.888 -9.243 -13.563 1.00 81.94 173 LYS A N 1
ATOM 1400 C CA . LYS A 1 173 ? 5.477 -8.859 -13.771 1.00 81.94 173 LYS A CA 1
ATOM 1401 C C . LYS A 1 173 ? 5.040 -7.723 -12.847 1.00 81.94 173 LYS A C 1
ATOM 1403 O O . LYS A 1 173 ? 4.222 -6.895 -13.234 1.00 81.94 173 LYS A O 1
ATOM 1408 N N . MET A 1 174 ? 5.636 -7.648 -11.655 1.00 84.62 174 MET A N 1
ATOM 1409 C CA . MET A 1 174 ? 5.495 -6.549 -10.699 1.00 84.62 174 MET A CA 1
ATOM 1410 C C . MET A 1 174 ? 6.739 -6.413 -9.825 1.00 84.62 174 MET A C 1
ATOM 1412 O O . MET A 1 174 ? 7.453 -7.383 -9.602 1.00 84.62 174 MET A O 1
ATOM 1416 N N . ILE A 1 175 ? 6.982 -5.207 -9.309 1.00 88.00 175 ILE A N 1
ATOM 1417 C CA . ILE A 1 175 ? 8.117 -4.898 -8.420 1.00 88.00 175 ILE A CA 1
ATOM 1418 C C . ILE A 1 175 ? 7.703 -3.922 -7.303 1.00 88.00 175 ILE A C 1
ATOM 1420 O O . ILE A 1 175 ? 8.311 -2.860 -7.153 1.00 88.00 175 ILE A O 1
ATOM 1424 N N . PRO A 1 176 ? 6.668 -4.240 -6.498 1.00 88.94 176 PRO A N 1
ATOM 1425 C CA . PRO A 1 176 ? 6.144 -3.324 -5.474 1.00 88.94 176 PRO A CA 1
ATOM 1426 C C . PRO A 1 176 ? 7.182 -2.984 -4.393 1.00 88.94 176 PRO A C 1
ATOM 1428 O O . PRO A 1 176 ? 7.101 -1.942 -3.750 1.00 88.94 176 PRO A O 1
ATOM 1431 N N . PHE A 1 177 ? 8.175 -3.857 -4.211 1.00 90.62 177 PHE A N 1
ATOM 1432 C CA . PHE A 1 177 ? 9.267 -3.712 -3.253 1.00 90.62 177 PHE A CA 1
ATOM 1433 C C . PHE A 1 177 ? 10.633 -3.536 -3.941 1.00 90.62 177 PHE A C 1
ATOM 1435 O O . PHE A 1 177 ? 11.667 -3.639 -3.281 1.00 90.62 177 PHE A O 1
ATOM 1442 N N . GLY A 1 178 ? 10.662 -3.274 -5.251 1.00 88.62 178 GLY A N 1
ATOM 1443 C CA . GLY A 1 178 ? 11.882 -3.357 -6.059 1.00 88.62 178 GLY A CA 1
ATOM 1444 C C . GLY A 1 178 ? 12.324 -4.805 -6.307 1.00 88.62 178 GLY A C 1
ATOM 1445 O O . GLY A 1 178 ? 11.557 -5.737 -6.084 1.00 88.62 178 GLY A O 1
ATOM 1446 N N . ALA A 1 179 ? 13.561 -4.992 -6.775 1.00 87.56 179 ALA A N 1
ATOM 1447 C CA . ALA A 1 179 ? 14.130 -6.307 -7.088 1.00 87.56 179 ALA A CA 1
ATOM 1448 C C . ALA A 1 179 ? 15.659 -6.341 -6.879 1.00 87.56 179 ALA A C 1
ATOM 1450 O O . ALA A 1 179 ? 16.325 -5.304 -6.770 1.00 87.56 179 ALA A O 1
ATOM 1451 N N . GLY A 1 180 ? 16.232 -7.548 -6.843 1.00 85.88 180 GLY A N 1
ATOM 1452 C CA . GLY A 1 180 ? 17.679 -7.773 -6.763 1.00 85.88 180 GLY A CA 1
ATOM 1453 C C . GLY A 1 180 ? 18.321 -7.301 -5.450 1.00 85.88 180 GLY A C 1
ATOM 1454 O O . GLY A 1 180 ? 17.698 -7.289 -4.394 1.00 85.88 180 GLY A O 1
ATOM 1455 N N . ARG A 1 181 ? 19.596 -6.883 -5.500 1.00 86.38 181 ARG A N 1
ATOM 1456 C CA . ARG A 1 181 ? 20.395 -6.520 -4.303 1.00 86.38 181 ARG A CA 1
ATOM 1457 C C . ARG A 1 181 ? 19.878 -5.304 -3.521 1.00 86.38 181 ARG A C 1
ATOM 1459 O O . ARG A 1 181 ? 20.343 -5.056 -2.413 1.00 86.38 181 ARG A O 1
ATOM 1466 N N . ARG A 1 182 ? 18.981 -4.512 -4.111 1.00 86.94 182 ARG A N 1
ATOM 1467 C CA . ARG A 1 182 ? 18.386 -3.308 -3.507 1.00 86.94 182 ARG A CA 1
ATOM 1468 C C . ARG A 1 182 ? 16.883 -3.467 -3.273 1.00 86.94 182 ARG A C 1
ATOM 1470 O O . ARG A 1 182 ? 16.203 -2.463 -3.079 1.00 86.94 182 ARG A O 1
ATOM 1477 N N . ILE A 1 183 ? 16.377 -4.703 -3.297 1.00 87.56 183 ILE A N 1
ATOM 1478 C CA . ILE A 1 183 ? 15.005 -5.005 -2.890 1.00 87.56 183 ILE A CA 1
ATOM 1479 C C . ILE A 1 183 ? 14.752 -4.478 -1.473 1.00 87.56 183 ILE A C 1
ATOM 1481 O O . ILE A 1 183 ? 15.651 -4.481 -0.626 1.00 87.56 183 ILE A O 1
ATOM 1485 N N . CYS A 1 184 ? 13.538 -3.987 -1.228 1.00 88.38 184 CYS A N 1
ATOM 1486 C CA . CYS A 1 184 ? 13.160 -3.393 0.044 1.00 88.38 184 CYS A CA 1
ATOM 1487 C C . CYS A 1 184 ? 13.450 -4.378 1.187 1.00 88.38 184 CYS A C 1
ATOM 1489 O O . CYS A 1 184 ? 12.857 -5.462 1.223 1.00 88.38 184 CYS A O 1
ATOM 1491 N N . PRO A 1 185 ? 14.288 -4.006 2.173 1.00 88.31 185 PRO A N 1
ATOM 1492 C CA . PRO A 1 185 ? 14.586 -4.889 3.298 1.00 88.31 185 PRO A CA 1
ATOM 1493 C C . PRO A 1 185 ? 13.347 -5.141 4.173 1.00 88.31 185 PRO A C 1
ATOM 1495 O O . PRO A 1 185 ? 13.335 -6.065 4.978 1.00 88.31 185 PRO A O 1
ATOM 1498 N N . GLY A 1 186 ? 12.295 -4.328 4.022 1.00 89.00 186 GLY A N 1
ATOM 1499 C CA . GLY A 1 186 ? 11.024 -4.458 4.729 1.00 89.00 186 GLY A CA 1
ATOM 1500 C C . GLY A 1 186 ? 9.989 -5.375 4.069 1.00 89.00 186 GLY A C 1
ATOM 1501 O O . GLY A 1 186 ? 8.912 -5.508 4.645 1.00 89.00 186 GLY A O 1
ATOM 1502 N N . LEU A 1 187 ? 10.269 -6.004 2.915 1.00 90.44 187 LEU A N 1
ATOM 1503 C CA . LEU A 1 187 ? 9.296 -6.806 2.145 1.00 90.44 187 LEU A CA 1
ATOM 1504 C C . LEU A 1 187 ? 8.534 -7.809 3.020 1.00 90.44 187 LEU A C 1
ATOM 1506 O O . LEU A 1 187 ? 7.303 -7.782 3.080 1.00 90.44 187 LEU A O 1
ATOM 1510 N N . THR A 1 188 ? 9.253 -8.672 3.739 1.00 89.50 188 THR A N 1
ATOM 1511 C CA . THR A 1 188 ? 8.636 -9.734 4.546 1.00 89.50 188 THR A CA 1
ATOM 1512 C C . THR A 1 188 ? 7.792 -9.158 5.683 1.00 89.50 188 THR A C 1
ATOM 1514 O O . THR A 1 188 ? 6.694 -9.638 5.952 1.00 89.50 188 THR A O 1
ATOM 1517 N N . MET A 1 189 ? 8.277 -8.095 6.330 1.00 89.56 189 MET A N 1
ATOM 1518 C CA . MET A 1 189 ? 7.577 -7.448 7.439 1.00 89.56 189 MET A CA 1
ATOM 1519 C C . MET A 1 189 ? 6.290 -6.761 6.967 1.00 89.56 189 MET A C 1
ATOM 1521 O O . MET A 1 189 ? 5.228 -6.974 7.547 1.00 89.56 189 MET A O 1
ATOM 1525 N N . ALA A 1 190 ? 6.373 -5.986 5.882 1.00 91.06 190 ALA A N 1
ATOM 1526 C CA . ALA A 1 190 ? 5.229 -5.308 5.281 1.00 91.06 190 ALA A CA 1
ATOM 1527 C C . ALA A 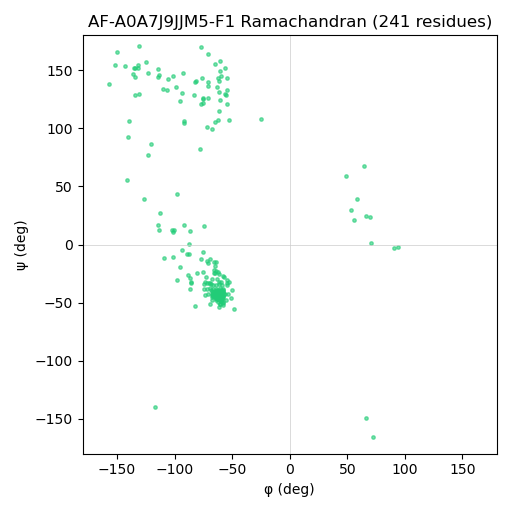1 190 ? 4.154 -6.314 4.857 1.00 91.06 190 ALA A C 1
ATOM 1529 O O . ALA A 1 190 ? 2.980 -6.130 5.165 1.00 91.06 190 ALA A O 1
ATOM 1530 N N . THR A 1 191 ? 4.572 -7.417 4.234 1.00 91.69 191 THR A N 1
ATOM 1531 C CA . THR A 1 191 ? 3.675 -8.496 3.811 1.00 91.69 191 THR A CA 1
ATOM 1532 C C . THR A 1 191 ? 2.934 -9.097 5.006 1.00 91.69 191 THR A C 1
ATOM 1534 O O . THR A 1 191 ? 1.712 -9.210 4.974 1.00 91.69 191 THR A O 1
ATOM 1537 N N . VAL A 1 192 ? 3.629 -9.427 6.099 1.00 91.75 192 VAL A N 1
ATOM 1538 C CA . VAL A 1 192 ? 2.989 -9.950 7.322 1.00 91.75 192 VAL A CA 1
ATOM 1539 C C . VAL A 1 192 ? 2.014 -8.936 7.927 1.00 91.75 192 VAL A C 1
ATOM 1541 O O . VAL A 1 192 ? 0.904 -9.307 8.300 1.00 91.75 192 VAL A O 1
ATOM 1544 N N . HIS A 1 193 ? 2.396 -7.660 8.011 1.00 92.38 193 HIS A N 1
ATOM 1545 C CA . HIS A 1 193 ? 1.532 -6.622 8.576 1.00 92.38 193 HIS A CA 1
ATOM 1546 C C . HIS A 1 193 ? 0.267 -6.409 7.746 1.00 92.38 193 HIS A C 1
ATOM 1548 O O . HIS A 1 193 ? -0.816 -6.357 8.318 1.00 92.38 193 HIS A O 1
ATOM 1554 N N . ILE A 1 194 ? 0.383 -6.330 6.417 1.00 93.69 194 ILE A N 1
ATOM 1555 C CA . ILE A 1 194 ? -0.767 -6.153 5.520 1.00 93.69 194 ILE A CA 1
ATOM 1556 C C . ILE A 1 194 ? -1.736 -7.329 5.657 1.00 93.69 194 ILE A C 1
ATOM 1558 O O . ILE A 1 194 ? -2.926 -7.102 5.860 1.00 93.69 194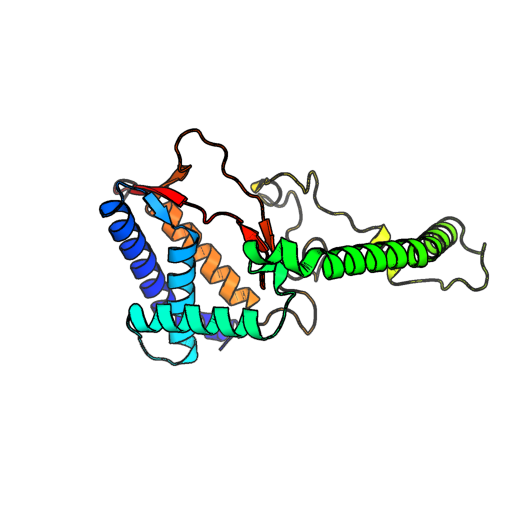 ILE A O 1
ATOM 1562 N N . HIS A 1 195 ? -1.236 -8.570 5.626 1.00 94.38 195 HIS A N 1
ATOM 1563 C CA . HIS A 1 195 ? -2.086 -9.750 5.791 1.00 94.38 195 HIS A CA 1
ATOM 1564 C C . HIS A 1 195 ? -2.807 -9.760 7.140 1.00 94.38 195 HIS A C 1
ATOM 1566 O O . HIS A 1 195 ? -4.011 -9.994 7.178 1.00 94.38 195 HIS A O 1
ATOM 1572 N N . LEU A 1 196 ? -2.099 -9.478 8.239 1.00 94.25 196 LEU A N 1
ATOM 1573 C CA . LEU A 1 196 ? -2.702 -9.453 9.573 1.00 94.25 196 LEU A CA 1
ATOM 1574 C C . LEU A 1 196 ? -3.743 -8.341 9.714 1.00 94.25 196 LEU A C 1
ATOM 1576 O O . LEU A 1 196 ? -4.828 -8.602 10.225 1.00 94.25 196 LEU A O 1
ATOM 1580 N N . MET A 1 197 ? -3.447 -7.129 9.237 1.00 95.25 197 MET A N 1
ATOM 1581 C CA . MET A 1 197 ? -4.394 -6.012 9.284 1.00 95.25 197 MET A CA 1
ATOM 1582 C C . MET A 1 197 ? -5.659 -6.333 8.497 1.00 95.25 197 MET A C 1
ATOM 1584 O O . MET A 1 197 ? -6.752 -6.228 9.047 1.00 95.25 197 MET A O 1
ATOM 1588 N N . LEU A 1 198 ? -5.517 -6.779 7.244 1.00 95.31 198 LEU A N 1
ATOM 1589 C CA . LEU A 1 198 ? -6.658 -7.148 6.411 1.00 95.31 198 LEU A CA 1
ATOM 1590 C C . LEU A 1 198 ? -7.465 -8.276 7.057 1.00 95.31 198 LEU A C 1
ATOM 1592 O O . LEU A 1 198 ? -8.674 -8.128 7.205 1.00 95.31 198 LEU A O 1
ATOM 1596 N N . ALA A 1 199 ? -6.808 -9.351 7.508 1.00 95.75 199 ALA A N 1
ATOM 1597 C CA . ALA A 1 199 ? -7.467 -10.484 8.156 1.00 95.75 199 ALA A CA 1
ATOM 1598 C C . ALA A 1 199 ? -8.262 -10.055 9.394 1.00 95.75 199 ALA A C 1
ATOM 1600 O O . ALA A 1 199 ? -9.419 -10.434 9.540 1.00 95.75 199 ALA A O 1
ATOM 1601 N N . ARG A 1 200 ? -7.677 -9.222 10.261 1.00 95.50 200 ARG A N 1
ATOM 1602 C CA . ARG A 1 200 ? -8.349 -8.722 11.468 1.00 95.50 200 ARG A CA 1
ATOM 1603 C C . ARG A 1 200 ? -9.511 -7.798 11.130 1.00 95.50 200 ARG A C 1
ATOM 1605 O O . ARG A 1 200 ? -10.582 -7.941 11.706 1.00 95.50 200 ARG A O 1
ATOM 1612 N N . MET A 1 201 ? -9.338 -6.902 10.162 1.00 96.06 201 MET A N 1
ATOM 1613 C CA . MET A 1 201 ? -10.400 -6.001 9.715 1.00 96.06 201 MET A CA 1
ATOM 1614 C C . MET A 1 201 ? -11.606 -6.763 9.148 1.00 96.06 201 MET A C 1
ATOM 1616 O O . MET A 1 201 ? -12.736 -6.418 9.487 1.00 96.06 201 MET A O 1
ATOM 1620 N N . VAL A 1 202 ? -11.395 -7.794 8.320 1.00 95.56 202 VAL A N 1
ATOM 1621 C CA . VAL A 1 202 ? -12.496 -8.585 7.723 1.00 95.56 202 VAL A CA 1
ATOM 1622 C C . VAL A 1 202 ? -13.064 -9.650 8.666 1.00 95.56 202 VAL A C 1
ATOM 1624 O O . VAL A 1 202 ? -14.212 -10.067 8.509 1.00 95.56 202 VAL A O 1
ATOM 1627 N N . GLN A 1 203 ? -12.279 -10.111 9.644 1.00 95.56 203 GLN A N 1
ATOM 1628 C CA . GLN A 1 203 ? -12.754 -11.020 10.688 1.00 95.56 203 GLN A CA 1
ATOM 1629 C C . GLN A 1 203 ? -13.764 -10.318 11.597 1.00 95.56 203 GLN A C 1
ATOM 1631 O O . GLN A 1 203 ? -14.807 -10.887 11.900 1.00 95.56 203 GLN A O 1
ATOM 1636 N N . GLU A 1 204 ? -13.458 -9.088 12.004 1.00 95.88 204 GLU A N 1
ATOM 1637 C CA . GLU A 1 204 ? -14.228 -8.358 13.012 1.00 95.88 204 GLU A CA 1
ATOM 1638 C C . GLU A 1 204 ? -15.419 -7.590 12.428 1.00 95.88 204 GLU A C 1
ATOM 1640 O O . GLU A 1 204 ? -16.415 -7.385 13.123 1.00 95.88 204 GLU A O 1
ATOM 1645 N N . PHE A 1 205 ? -15.350 -7.156 11.163 1.00 97.12 205 PHE A N 1
ATOM 1646 C CA . PHE A 1 205 ? -16.355 -6.259 10.591 1.00 97.12 205 PHE A CA 1
ATOM 1647 C C . PHE A 1 205 ? -16.809 -6.642 9.183 1.00 97.12 205 PHE A C 1
ATOM 1649 O O . PHE A 1 205 ? -16.029 -7.092 8.346 1.00 97.12 205 PHE A O 1
ATOM 1656 N N . GLU A 1 206 ? -18.080 -6.365 8.903 1.00 96.56 206 GLU A N 1
ATOM 1657 C CA . GLU A 1 206 ? -18.599 -6.189 7.550 1.00 96.56 206 GLU A CA 1
ATOM 1658 C C . GLU A 1 206 ? -18.322 -4.749 7.106 1.00 96.56 206 GLU A C 1
ATOM 1660 O O . GLU A 1 206 ? -18.653 -3.797 7.820 1.00 96.56 206 GLU A O 1
ATOM 1665 N N . TRP A 1 207 ? -17.715 -4.592 5.928 1.00 95.31 207 TRP A N 1
ATOM 1666 C CA . TRP A 1 207 ? -17.331 -3.298 5.364 1.00 95.31 207 TRP A CA 1
ATOM 1667 C C . TRP A 1 207 ? -18.257 -2.935 4.209 1.00 95.31 207 TRP A C 1
ATOM 1669 O O . TRP A 1 207 ? -18.502 -3.743 3.317 1.00 95.31 207 TRP A O 1
ATOM 1679 N N . THR A 1 208 ? -18.748 -1.701 4.208 1.00 94.00 208 THR A N 1
ATOM 1680 C CA . THR A 1 208 ? -19.621 -1.167 3.156 1.00 94.00 208 THR A CA 1
ATOM 1681 C C . THR A 1 208 ? -19.131 0.201 2.693 1.00 94.00 208 THR A C 1
ATOM 1683 O O . THR A 1 208 ? -18.473 0.936 3.440 1.00 94.00 208 THR A O 1
ATOM 1686 N N . ALA A 1 209 ? -19.409 0.543 1.435 1.00 92.88 209 ALA A N 1
ATOM 1687 C CA . ALA A 1 209 ? -19.011 1.825 0.867 1.00 92.88 209 ALA A CA 1
ATOM 1688 C C . ALA A 1 209 ? -19.627 2.996 1.651 1.00 92.88 209 ALA A C 1
ATOM 1690 O O . ALA A 1 209 ? -20.753 2.914 2.152 1.00 92.88 209 ALA A O 1
ATOM 1691 N N . TYR A 1 210 ? -18.873 4.089 1.763 1.00 91.81 210 TYR A N 1
ATOM 1692 C CA . TYR A 1 210 ? -19.383 5.351 2.277 1.00 91.81 210 TYR A CA 1
ATOM 1693 C C . TYR A 1 210 ? -18.933 6.511 1.375 1.00 91.81 210 TYR A C 1
ATOM 1695 O O . TYR A 1 210 ? -17.725 6.661 1.175 1.00 91.81 210 TYR A O 1
ATOM 1703 N N . PRO A 1 211 ? -19.851 7.381 0.913 1.00 91.19 211 PRO A N 1
ATOM 1704 C CA . PRO A 1 211 ? -21.305 7.346 1.127 1.00 91.19 211 PRO A CA 1
ATOM 1705 C C . PRO A 1 211 ? -22.008 6.077 0.587 1.00 91.19 211 PRO A C 1
ATOM 1707 O O . PRO A 1 211 ? -21.449 5.370 -0.249 1.00 91.19 211 PRO A O 1
ATOM 1710 N N . PRO A 1 212 ? -23.203 5.721 1.096 1.00 87.69 212 PRO A N 1
ATOM 1711 C CA . PRO A 1 212 ? -23.959 4.584 0.570 1.00 87.69 212 PRO A CA 1
ATOM 1712 C C . PRO A 1 212 ? -24.339 4.810 -0.897 1.00 87.69 212 PRO A C 1
ATOM 1714 O O . PRO A 1 212 ? -24.692 5.927 -1.267 1.00 87.69 212 PRO A O 1
ATOM 1717 N N . ASN A 1 213 ? -24.325 3.747 -1.707 1.00 83.62 213 ASN A N 1
ATOM 1718 C CA . ASN A 1 213 ? -24.725 3.767 -3.123 1.00 83.62 213 ASN A CA 1
ATOM 1719 C C . ASN A 1 213 ? -23.969 4.784 -4.002 1.00 83.62 213 ASN A C 1
ATOM 1721 O O . ASN A 1 213 ? -24.471 5.169 -5.054 1.00 83.62 213 ASN A O 1
ATOM 1725 N N . SER A 1 214 ? -22.783 5.230 -3.583 1.00 82.25 214 SER A N 1
ATOM 1726 C CA . SER A 1 214 ? -21.902 6.061 -4.404 1.00 82.25 214 SER A CA 1
ATOM 1727 C C . SER A 1 214 ? -20.722 5.251 -4.918 1.00 82.25 214 SER A C 1
ATOM 1729 O O . SER A 1 214 ? -20.140 4.469 -4.160 1.00 82.25 214 SER A O 1
ATOM 1731 N N . ASP A 1 215 ? -20.314 5.513 -6.155 1.00 85.06 215 ASP A N 1
ATOM 1732 C CA . ASP A 1 215 ? -19.038 5.022 -6.662 1.00 85.06 215 ASP A CA 1
ATOM 1733 C C . ASP A 1 215 ? -17.890 5.602 -5.830 1.00 85.06 215 ASP A C 1
ATOM 1735 O O . ASP A 1 215 ? -17.827 6.804 -5.555 1.00 85.06 215 ASP A O 1
ATOM 1739 N N . ILE A 1 216 ? -16.983 4.728 -5.398 1.00 86.94 216 ILE A N 1
ATOM 1740 C CA . ILE A 1 216 ? -15.792 5.144 -4.663 1.00 86.94 216 ILE A CA 1
ATOM 1741 C C . ILE A 1 216 ? -14.819 5.766 -5.665 1.00 86.94 216 ILE A C 1
ATOM 1743 O O . ILE A 1 216 ? -14.380 5.117 -6.613 1.00 86.94 216 ILE A O 1
ATOM 1747 N N . ASP A 1 217 ? -14.451 7.022 -5.430 1.00 87.19 217 ASP A N 1
ATOM 1748 C CA . ASP A 1 217 ? -13.429 7.707 -6.214 1.00 87.19 217 ASP A CA 1
ATOM 1749 C C . ASP A 1 217 ? -12.034 7.147 -5.893 1.00 87.19 217 ASP A C 1
ATOM 1751 O O . ASP A 1 217 ? -11.421 7.491 -4.881 1.00 87.19 217 ASP A O 1
ATOM 1755 N N . PHE A 1 218 ? -11.528 6.289 -6.779 1.00 88.12 218 PHE A N 1
ATOM 1756 C CA . PHE A 1 218 ? -10.174 5.735 -6.721 1.00 88.12 218 PHE A CA 1
ATOM 1757 C C . PHE A 1 218 ? -9.118 6.614 -7.404 1.00 88.12 218 PHE A C 1
ATOM 1759 O O . PHE A 1 218 ? -7.990 6.156 -7.604 1.00 88.12 218 PHE A O 1
ATOM 1766 N N . SER A 1 219 ? -9.438 7.864 -7.769 1.00 86.69 219 SER A N 1
ATOM 1767 C CA . SER A 1 219 ? -8.449 8.768 -8.351 1.00 86.69 219 SER A CA 1
ATOM 1768 C C . SER A 1 219 ? -7.242 8.905 -7.423 1.00 86.69 219 SER A C 1
ATOM 1770 O O . SER A 1 219 ? -7.366 9.149 -6.222 1.00 86.69 219 SER A O 1
ATOM 1772 N N . GLY A 1 220 ? -6.052 8.707 -7.983 1.00 81.19 220 GLY A N 1
ATOM 1773 C CA . GLY A 1 220 ? -4.798 8.819 -7.254 1.00 81.19 220 GLY A CA 1
ATOM 1774 C C . GLY A 1 220 ? -4.200 10.217 -7.366 1.00 81.19 220 GLY A C 1
ATOM 1775 O O . GLY A 1 220 ? -4.274 10.867 -8.410 1.00 81.19 220 GLY A O 1
ATOM 1776 N N . LYS A 1 221 ? -3.517 10.646 -6.311 1.00 74.81 221 LYS A N 1
ATOM 1777 C CA . LYS A 1 221 ? -2.513 11.706 -6.359 1.00 74.81 221 LYS A CA 1
ATOM 1778 C C . LYS A 1 221 ? -1.149 11.117 -6.024 1.00 74.81 221 LYS A C 1
ATOM 1780 O O . LYS A 1 221 ? -1.029 10.202 -5.206 1.00 74.81 221 LYS A O 1
ATOM 1785 N N . PHE A 1 222 ? -0.124 11.644 -6.680 1.00 63.62 222 PHE A N 1
ATOM 1786 C CA . PHE A 1 222 ? 1.247 11.356 -6.303 1.00 63.62 222 PHE A CA 1
ATOM 1787 C C . PHE A 1 222 ? 1.562 12.145 -5.034 1.00 63.62 222 PHE A C 1
ATOM 1789 O O . PHE A 1 222 ? 1.344 13.341 -4.962 1.00 63.62 222 PHE A O 1
ATOM 1796 N N . GLU A 1 223 ? 2.010 11.456 -4.004 1.00 68.12 223 GLU A N 1
ATOM 1797 C CA . GLU A 1 223 ? 2.758 12.027 -2.894 1.00 68.12 223 GLU A CA 1
ATOM 1798 C C . GLU A 1 223 ? 4.138 11.341 -2.935 1.00 68.12 223 GLU A C 1
ATOM 1800 O O . GLU A 1 223 ? 4.683 11.078 -4.007 1.00 68.12 223 GLU A O 1
ATOM 1805 N N . PHE A 1 224 ? 4.710 10.974 -1.787 1.00 64.94 224 PHE A N 1
ATOM 1806 C CA . PHE A 1 224 ? 5.896 10.118 -1.748 1.00 64.94 224 PHE A CA 1
ATOM 1807 C C . PHE A 1 224 ? 5.553 8.714 -2.282 1.00 64.94 224 PHE A C 1
ATOM 1809 O O . PHE A 1 224 ? 6.400 7.987 -2.790 1.00 64.94 224 PHE A O 1
ATOM 1816 N N . THR A 1 225 ? 4.271 8.358 -2.191 1.00 73.38 225 THR A N 1
ATOM 1817 C CA . THR A 1 225 ? 3.645 7.172 -2.778 1.00 73.38 225 THR A CA 1
ATOM 1818 C C . THR A 1 225 ? 2.376 7.595 -3.516 1.00 73.38 225 THR A C 1
ATOM 1820 O O . THR A 1 225 ? 1.938 8.737 -3.389 1.00 73.38 225 THR A O 1
ATOM 1823 N N . VAL A 1 226 ? 1.755 6.694 -4.275 1.00 79.12 226 VAL A N 1
ATOM 1824 C CA . VAL A 1 226 ? 0.422 6.951 -4.835 1.00 79.12 226 VAL A CA 1
ATOM 1825 C C . VAL A 1 226 ? -0.616 6.759 -3.729 1.00 79.12 226 VAL A C 1
ATOM 1827 O O . VAL A 1 226 ? -0.714 5.678 -3.152 1.00 79.12 226 VAL A O 1
ATOM 1830 N N . VAL A 1 227 ? -1.390 7.802 -3.436 1.00 82.06 227 VAL A N 1
ATOM 1831 C CA . VAL A 1 227 ? -2.489 7.766 -2.458 1.00 82.06 227 VAL A CA 1
ATOM 1832 C C . VAL A 1 227 ? -3.785 8.222 -3.117 1.00 82.06 227 VAL A C 1
ATOM 1834 O O . VAL A 1 227 ? -3.752 8.955 -4.102 1.00 82.06 227 VAL A O 1
ATOM 1837 N N . MET A 1 228 ? -4.938 7.826 -2.577 1.00 86.69 228 MET A N 1
ATOM 1838 C CA . MET A 1 228 ? -6.223 8.331 -3.071 1.00 86.69 228 MET A CA 1
ATOM 1839 C C . MET A 1 228 ? -6.310 9.854 -2.886 1.00 86.69 228 MET A C 1
ATOM 1841 O O . MET A 1 228 ? -5.871 10.394 -1.864 1.00 86.69 228 MET A O 1
ATOM 1845 N N . SER A 1 229 ? -6.886 10.550 -3.867 1.00 84.44 229 SER A N 1
ATOM 1846 C CA . SER A 1 229 ? -7.132 11.996 -3.819 1.00 84.44 229 SER A CA 1
ATOM 1847 C C . SER A 1 229 ? -7.981 12.359 -2.606 1.00 84.44 229 SER A C 1
ATOM 1849 O O . SER A 1 229 ? -7.673 13.316 -1.893 1.00 84.44 229 SER A O 1
ATOM 1851 N N . ASN A 1 230 ? -9.002 11.538 -2.351 1.00 86.94 230 ASN A N 1
ATOM 1852 C CA . ASN A 1 230 ? -9.908 11.633 -1.221 1.00 86.94 230 ASN A CA 1
ATOM 1853 C C . ASN A 1 230 ? -9.660 10.465 -0.260 1.00 86.94 230 ASN A C 1
ATOM 1855 O O . ASN A 1 230 ? -9.551 9.314 -0.680 1.00 86.94 230 ASN A O 1
ATOM 1859 N N . THR A 1 231 ? -9.569 10.744 1.043 1.00 88.44 231 THR A N 1
ATOM 1860 C CA . THR A 1 231 ? -9.376 9.691 2.051 1.00 88.44 231 THR A CA 1
ATOM 1861 C C . THR A 1 231 ? -10.546 8.711 2.025 1.00 88.44 231 THR A C 1
ATOM 1863 O O . THR A 1 231 ? -11.691 9.122 2.224 1.00 88.44 231 THR A O 1
ATOM 1866 N N . LEU A 1 232 ? -10.250 7.418 1.855 1.00 92.81 232 LEU A N 1
ATOM 1867 C CA . LEU A 1 232 ? -11.260 6.364 1.883 1.00 92.81 232 LEU A CA 1
ATOM 1868 C C . LEU A 1 232 ? -11.955 6.319 3.246 1.00 92.81 232 LEU A C 1
ATOM 1870 O O . LEU A 1 232 ? -11.347 5.980 4.268 1.00 92.81 232 LEU A O 1
ATOM 1874 N N . LYS A 1 233 ? -13.249 6.629 3.228 1.00 94.62 233 LYS A N 1
ATOM 1875 C CA . LYS A 1 233 ? -14.168 6.382 4.333 1.00 94.62 233 LYS A CA 1
ATOM 1876 C C . LYS A 1 233 ? -14.989 5.141 4.020 1.00 94.62 233 LYS A C 1
ATOM 1878 O O . LYS A 1 233 ? -15.342 4.894 2.872 1.00 94.62 233 LYS A O 1
ATOM 1883 N N . SER A 1 234 ? -15.301 4.369 5.047 1.00 95.31 234 SER A N 1
ATOM 1884 C CA . SER A 1 234 ? -16.152 3.190 4.917 1.00 95.31 234 SER A CA 1
ATOM 1885 C C . SER A 1 234 ? -17.041 3.066 6.139 1.00 95.31 234 SER A C 1
ATOM 1887 O O . SER A 1 234 ? -16.707 3.568 7.213 1.00 95.31 234 SER A O 1
ATOM 1889 N N . ARG A 1 235 ? -18.195 2.431 5.965 1.00 96.19 235 ARG A N 1
ATOM 1890 C CA . ARG A 1 235 ? -19.073 2.068 7.066 1.00 96.19 235 ARG A CA 1
ATOM 1891 C C . ARG A 1 235 ? -18.762 0.645 7.504 1.00 96.19 235 ARG A C 1
ATOM 1893 O O . ARG A 1 235 ? -18.740 -0.259 6.669 1.00 96.19 235 ARG A O 1
ATOM 1900 N N . ILE A 1 236 ? -18.574 0.461 8.806 1.00 97.06 236 ILE A N 1
ATOM 1901 C CA . ILE A 1 236 ? -18.322 -0.844 9.412 1.00 97.06 236 ILE A CA 1
ATOM 1902 C C . ILE A 1 236 ? -19.473 -1.275 10.311 1.00 97.06 236 ILE A C 1
ATOM 1904 O O . ILE A 1 236 ? -20.100 -0.458 10.990 1.00 97.06 236 ILE A O 1
ATOM 1908 N N . LYS A 1 237 ? -19.724 -2.581 10.331 1.00 95.44 237 LYS A N 1
ATOM 1909 C CA . LYS A 1 237 ? -20.650 -3.241 11.251 1.00 95.44 237 LYS A CA 1
ATOM 1910 C C . LYS A 1 237 ? -19.941 -4.447 11.871 1.00 95.44 237 LYS A C 1
ATOM 1912 O O . LYS A 1 237 ? -19.380 -5.228 11.108 1.00 95.44 237 LYS A O 1
ATOM 1917 N N . PRO A 1 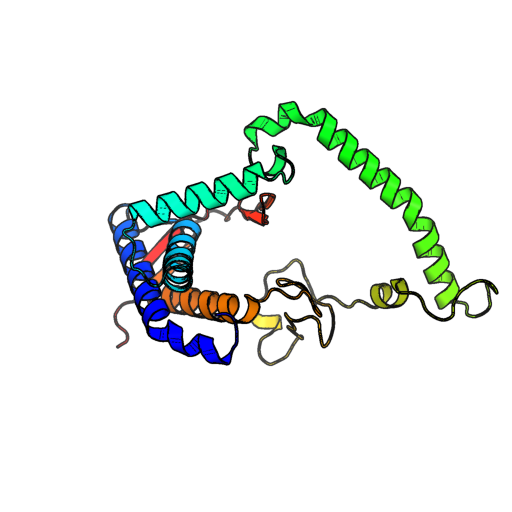238 ? -19.942 -4.625 13.204 1.00 94.94 238 PRO A N 1
ATOM 1918 C CA . PRO A 1 238 ? -19.385 -5.826 13.819 1.00 94.94 238 PRO A CA 1
ATOM 1919 C C . PRO A 1 238 ? -20.022 -7.087 13.233 1.00 94.94 238 PRO A C 1
ATOM 1921 O O . PRO A 1 238 ? -21.249 -7.159 13.112 1.00 94.94 238 PRO A O 1
ATOM 1924 N N . ARG A 1 239 ? -19.201 -8.076 12.879 1.00 91.50 239 ARG A N 1
ATOM 1925 C CA . ARG A 1 239 ? -19.694 -9.433 12.637 1.00 91.50 239 ARG A CA 1
ATOM 1926 C C . ARG A 1 239 ? -20.078 -9.992 14.006 1.00 91.50 239 ARG A C 1
ATOM 1928 O O . ARG A 1 239 ? -19.291 -9.890 14.942 1.00 91.50 239 ARG A O 1
ATOM 1935 N N . GLY A 1 240 ? -21.314 -10.471 14.159 1.00 75.25 240 GLY A N 1
ATOM 1936 C CA . GLY A 1 240 ? -21.735 -11.108 15.412 1.00 75.25 240 GLY A CA 1
ATOM 1937 C C . GLY A 1 240 ? -20.801 -12.270 15.756 1.00 75.25 240 GLY A C 1
ATOM 1938 O O . GLY A 1 240 ? -20.219 -12.855 14.841 1.00 75.25 240 GLY A O 1
ATOM 1939 N N . ASP A 1 241 ? -20.642 -12.579 17.046 1.00 60.56 241 ASP A N 1
ATOM 1940 C CA . ASP A 1 241 ? -19.782 -13.676 17.502 1.00 60.56 241 ASP A CA 1
ATOM 1941 C C . ASP A 1 241 ? -20.152 -14.978 16.774 1.00 60.56 241 ASP A C 1
ATOM 1943 O O . ASP A 1 241 ? -21.190 -15.585 17.023 1.00 60.56 241 ASP A O 1
ATOM 1947 N N . THR A 1 242 ? -19.294 -15.411 15.853 1.00 50.47 242 THR A N 1
ATOM 1948 C CA . THR A 1 242 ? -19.235 -16.798 15.371 1.00 50.47 242 THR A CA 1
ATOM 1949 C C . THR A 1 242 ? -18.120 -17.544 16.103 1.00 50.47 242 THR A C 1
ATOM 1951 O O . THR A 1 242 ? -17.307 -18.221 15.471 1.00 50.47 242 THR A O 1
ATOM 1954 N N . ARG A 1 243 ? -18.027 -17.351 17.421 1.00 43.97 243 ARG A N 1
ATOM 1955 C CA . ARG A 1 243 ? -17.211 -18.178 18.312 1.00 43.97 243 ARG A CA 1
ATOM 1956 C C . ARG A 1 243 ? -18.107 -19.026 19.191 1.00 43.97 243 ARG A C 1
ATOM 1958 O O . ARG A 1 243 ? -19.101 -18.471 19.700 1.00 43.97 243 ARG A O 1
#

Secondary structure (DSSP, 8-state):
--SGGGGGGGHHHHHHHHHHHHHHHHHHHHHTTTEEEHHHHHHHHHHHHHHHHHHSS---HHHHHHHHHHHHHHHHHT-S-HHHH-GGGTTTTHHHHHHHHHHHHHHHHHHHHHHHHHHHHHHSTTS-TTS-S--HHHHHHT--PPSSTTS--GGGSGGGSS---TTSSS--S--BTB-GGGS-TTHHHHHHHHHHHHHHHHHHEEEEESSTT------EEESSSEEESS--EEEEEEPP---

Solvent-accessible surface area (backbone atoms only — not comparable to full-atom values): 14441 Å² total; per-residue (Å²): 124,70,48,82,83,48,54,65,77,48,47,66,51,48,53,53,25,51,52,52,35,52,52,50,49,53,52,41,14,69,75,51,82,26,37,36,54,53,62,62,47,54,48,49,29,52,47,54,34,51,50,31,69,75,69,73,48,89,76,56,70,68,61,51,53,50,50,51,52,51,53,52,48,51,57,56,69,75,62,59,69,67,52,46,69,38,68,88,48,35,77,82,42,48,67,60,53,51,50,50,52,49,51,51,50,52,50,50,67,67,47,49,60,57,56,50,53,51,55,50,47,69,77,39,75,79,79,48,91,84,61,69,96,75,56,79,67,58,70,59,76,72,59,70,63,68,83,67,74,91,54,96,59,76,67,50,52,48,94,66,72,39,92,76,51,56,54,37,79,90,50,79,66,43,51,91,42,40,46,73,100,71,32,46,70,53,48,70,59,52,52,53,51,53,53,51,52,52,52,51,52,59,66,48,28,48,79,41,65,47,61,75,98,50,86,80,72,75,52,69,34,49,54,100,53,82,40,55,69,53,83,57,41,29,31,54,41,75,51,74,86,89,118

Nearest PDB structures (foldseek):
  4y8w-assembly1_A  TM=5.628E-01  e=1.628E-03  Homo sapiens
  6vlt-assembly1_A  TM=7.522E-01  e=1.039E-02  Homo sapiens
  8vz7-assembly1_A  TM=7.454E-01  e=9.783E-03  Homo sapiens
  1og2-assembly1_A  TM=5.771E-01  e=7.702E-03  Homo sapiens
  5a5i-assembly1_A  TM=5.865E-01  e=8.177E-03  Homo sapiens